Protein AF-A0A7C4A9A1-F1 (afdb_monomer_lite)

Sequence (222 aa):
MPSKWGPDDEKGSFNTITPSKIMSALKIPKTGKVYRLGRPYTNVMPKFGNRTYALHIPGLPVGGPLGDNQLVWNDEFIVGELGQVGTQFDGPGHVGMIAYDGKMRWYNGAELATSEHVYGFKKNGVEKLGPCITRGVLIDVAGLKGVDSLKMGEVITVADIEACIKKAGIAPIGAGDAVVFHTGWGKYWDDPKTYNAGCPGIGIEAARYLAAKNVSMLIADT

Radius of gyration: 20.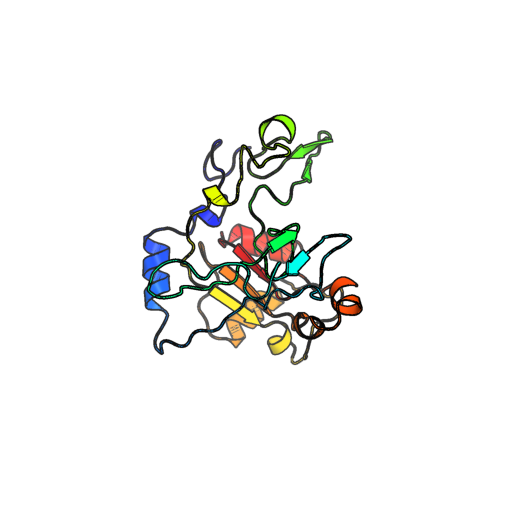66 Å; chains: 1; bounding box: 67×43×48 Å

Foldseek 3Di:
DFAPVDLQDLQALLVLQDPVQLVVLVVPDDPPDDDDPFDDDDQQWAAADPWGWDKDWPDVFPDWLDDPVTDTHIDIDIDTPQQGDGQHDAWQVRDWDLDPVRFTATHRRDGPVRFADPVGTPGRGPVSSDDDRHAEDEQELCVLVVHLADDFQAEDEPVSSVSSCVVVVHDDQARAYEYEYERNLLVCRSPNVSSNPGGYYYDPNRVVVNVVRSYSYYHYSD

pLDDT: mean 95.72, std 3.76, range [57.12, 98.75]

Secondary structure (DSSP, 8-state):
--BTTBTT--SGGGGG--HHHHHHHHTS-SS------PPPP-TTS--STT--EEEE-SSSSSEEEETTTTEEE---EEEE-GGGSSS----TTT--EE-TTS-EE-GGG-BHHHHEETTEESSS-GGGT------EEEEEHHHHHT-SSPPTTPEEPHHHHHHHHHHHTPPPP-TT-EEEEE-SGGGGTT-HHHHTT---EE-HHHHHHHHHTT-SEEEE--

Structure (mmCIF, N/CA/C/O backbone):
data_AF-A0A7C4A9A1-F1
#
_entry.id   AF-A0A7C4A9A1-F1
#
loop_
_atom_site.group_PDB
_atom_site.id
_atom_site.type_symbol
_atom_site.label_atom_id
_atom_site.label_alt_id
_atom_site.label_comp_id
_atom_site.label_asym_id
_atom_site.label_entity_id
_atom_site.label_seq_id
_atom_site.pdbx_PDB_ins_code
_atom_site.Cartn_x
_atom_site.Cartn_y
_atom_site.Cartn_z
_atom_site.occupancy
_atom_site.B_iso_or_equiv
_atom_site.auth_seq_id
_atom_site.auth_comp_id
_atom_site.auth_asym_id
_atom_site.auth_atom_id
_atom_site.pdbx_PDB_model_num
ATOM 1 N N . MET A 1 1 ? -18.875 11.932 -14.835 1.00 57.12 1 MET A N 1
ATOM 2 C CA . MET A 1 1 ? -18.612 13.217 -14.152 1.00 57.12 1 MET A CA 1
ATOM 3 C C . MET A 1 1 ? -17.169 13.199 -13.685 1.00 57.12 1 MET A C 1
ATOM 5 O O . MET A 1 1 ? -16.746 12.127 -13.257 1.00 57.12 1 MET A O 1
ATOM 9 N N . PRO A 1 2 ? -16.423 14.306 -13.820 1.00 77.50 2 PRO A N 1
ATOM 10 C CA . PRO A 1 2 ? -15.042 14.365 -13.355 1.00 77.50 2 PRO A CA 1
ATOM 11 C C . PRO A 1 2 ? -14.978 14.172 -11.838 1.00 77.50 2 PRO A C 1
ATOM 13 O O . PRO A 1 2 ? -15.963 14.397 -11.127 1.00 77.50 2 PRO A O 1
ATOM 16 N N . SER A 1 3 ? -13.820 13.743 -11.347 1.00 91.00 3 SER A N 1
ATOM 17 C CA . SER A 1 3 ? -13.562 13.646 -9.915 1.00 91.00 3 SER A CA 1
ATOM 18 C C . SER A 1 3 ? -13.756 15.008 -9.234 1.00 91.00 3 SER A C 1
ATOM 20 O O . SER A 1 3 ? -13.631 16.065 -9.857 1.00 91.00 3 SER A O 1
ATOM 22 N N . LYS A 1 4 ? -13.978 15.003 -7.916 1.00 93.12 4 LYS A N 1
ATOM 23 C CA . LYS A 1 4 ? -14.038 16.239 -7.115 1.00 93.12 4 LYS A CA 1
ATOM 24 C C . LYS A 1 4 ? -12.728 17.049 -7.115 1.00 93.12 4 LYS A C 1
ATOM 26 O O . LYS A 1 4 ? -12.718 18.170 -6.624 1.00 93.12 4 LYS A O 1
ATOM 31 N N . TRP A 1 5 ? -11.635 16.467 -7.611 1.00 95.25 5 TRP A N 1
ATOM 32 C CA . TRP A 1 5 ? -10.320 17.098 -7.724 1.00 95.25 5 TRP A CA 1
ATOM 33 C C . TRP A 1 5 ? -10.081 17.728 -9.099 1.00 95.25 5 TRP A C 1
ATOM 35 O O . TRP A 1 5 ? -9.047 18.349 -9.314 1.00 95.25 5 TRP A O 1
ATOM 45 N N . GLY A 1 6 ? -11.043 17.593 -10.014 1.00 96.44 6 GLY A N 1
ATOM 46 C CA . GLY A 1 6 ? -10.988 18.152 -11.357 1.00 96.44 6 GLY A CA 1
ATOM 47 C C . GLY A 1 6 ? -10.885 17.086 -12.455 1.00 96.44 6 GLY A C 1
ATOM 48 O O . GLY A 1 6 ? -10.642 15.906 -12.178 1.00 96.44 6 GLY A O 1
ATOM 49 N N . PRO A 1 7 ? -11.100 17.494 -13.718 1.00 94.81 7 PRO A N 1
ATOM 50 C CA . PRO A 1 7 ? -11.106 16.596 -14.876 1.00 94.81 7 PRO A CA 1
ATOM 51 C C . PRO A 1 7 ? -9.724 16.037 -15.239 1.00 94.81 7 PRO A C 1
ATOM 53 O O . PRO A 1 7 ? -9.654 14.964 -15.828 1.00 94.81 7 PRO A O 1
ATOM 56 N N . ASP A 1 8 ? -8.648 16.718 -14.845 1.00 94.25 8 ASP A N 1
ATOM 57 C CA . ASP A 1 8 ? -7.267 16.313 -15.141 1.00 94.25 8 ASP A CA 1
ATOM 58 C C . ASP A 1 8 ? -6.557 15.674 -13.941 1.00 94.25 8 ASP A C 1
ATOM 60 O O . ASP A 1 8 ? -5.365 15.390 -14.000 1.00 94.25 8 ASP A O 1
ATOM 64 N N . ASP A 1 9 ? -7.269 15.453 -12.832 1.00 96.69 9 ASP A N 1
ATOM 65 C CA . ASP A 1 9 ? -6.679 14.802 -11.668 1.00 96.69 9 ASP A CA 1
ATOM 66 C C . ASP A 1 9 ? -6.346 13.331 -11.949 1.00 96.69 9 ASP A C 1
ATOM 68 O O . ASP A 1 9 ? -7.163 12.584 -12.491 1.00 96.69 9 ASP A O 1
ATOM 72 N N . GLU A 1 10 ? -5.169 12.920 -11.483 1.00 95.62 10 GLU A N 1
ATOM 73 C CA . GLU A 1 10 ? -4.633 11.560 -11.596 1.00 95.62 10 GLU A CA 1
ATOM 74 C C . GLU A 1 10 ? -4.331 10.936 -10.221 1.00 95.62 10 GLU A C 1
ATOM 76 O O . GLU A 1 10 ? -3.855 9.804 -10.147 1.00 95.62 10 GLU A O 1
ATOM 81 N N . LYS A 1 11 ? -4.566 11.666 -9.117 1.00 95.56 11 LYS A N 1
ATOM 82 C CA . LYS A 1 11 ? -4.170 11.234 -7.764 1.00 95.56 11 LYS A CA 1
ATOM 83 C C . LYS A 1 11 ? -5.323 10.723 -6.912 1.00 95.56 11 LYS A C 1
ATOM 85 O O . LYS A 1 11 ? -5.105 9.979 -5.953 1.00 95.56 11 LYS A O 1
ATOM 90 N N . GLY A 1 12 ? -6.552 11.134 -7.207 1.00 95.12 12 GLY A N 1
ATOM 91 C CA . GLY A 1 12 ? -7.715 10.719 -6.436 1.00 95.12 12 GLY A CA 1
ATOM 92 C C . GLY A 1 12 ? -7.622 11.131 -4.981 1.00 95.12 12 GLY A C 1
ATOM 93 O O . GLY A 1 12 ? -7.215 12.242 -4.639 1.00 95.12 12 GLY A O 1
ATOM 94 N N . SER A 1 13 ? -8.036 10.234 -4.091 1.00 95.62 13 SER A N 1
ATOM 95 C CA . SER A 1 13 ? -8.037 10.504 -2.653 1.00 95.62 13 SER A CA 1
ATOM 96 C C . SER A 1 13 ? -6.655 10.827 -2.087 1.00 95.62 13 SER A C 1
ATOM 98 O O . SER A 1 13 ? -6.581 11.436 -1.023 1.00 95.62 13 SER A O 1
ATOM 100 N N . PHE A 1 14 ? -5.565 10.524 -2.794 1.00 96.44 14 PHE A N 1
ATOM 101 C CA . PHE A 1 14 ? -4.216 10.897 -2.372 1.00 96.44 14 PHE A CA 1
ATOM 102 C C . PHE A 1 14 ? -4.022 12.423 -2.264 1.00 96.44 14 PHE A C 1
ATOM 104 O O . PHE A 1 14 ? -3.240 12.883 -1.436 1.00 96.44 14 PHE A O 1
ATOM 111 N N . ASN A 1 15 ? -4.823 13.225 -2.983 1.00 96.81 15 ASN A N 1
ATOM 112 C CA . ASN A 1 15 ? -4.864 14.692 -2.846 1.00 96.81 15 ASN A CA 1
ATOM 113 C C . ASN A 1 15 ? -5.237 15.181 -1.434 1.00 96.81 15 ASN A C 1
ATOM 115 O O . ASN A 1 15 ? -5.015 16.341 -1.091 1.00 96.81 15 ASN A O 1
ATOM 119 N N . THR A 1 16 ? -5.801 14.315 -0.589 1.00 97.12 16 THR A N 1
ATOM 120 C CA . THR A 1 16 ? -6.101 14.646 0.814 1.00 97.12 16 THR A CA 1
ATOM 121 C C . THR A 1 16 ? -4.862 14.685 1.714 1.00 97.12 16 THR A C 1
ATOM 123 O O . THR A 1 16 ? -4.936 15.191 2.838 1.00 97.12 16 THR A O 1
ATOM 126 N N . ILE A 1 17 ? -3.712 14.199 1.235 1.00 97.31 17 ILE A N 1
ATOM 127 C CA . ILE A 1 17 ? -2.421 14.287 1.924 1.00 97.31 17 ILE A CA 1
ATOM 128 C C . ILE A 1 17 ? -1.805 15.661 1.627 1.00 97.31 17 ILE A C 1
ATOM 130 O O . ILE A 1 17 ? -0.928 15.828 0.786 1.00 97.31 17 ILE A O 1
ATOM 134 N N . THR A 1 18 ? -2.313 16.682 2.313 1.00 96.88 18 THR A N 1
ATOM 135 C CA . THR A 1 18 ? -1.835 18.065 2.184 1.00 96.88 18 THR A CA 1
ATOM 136 C C . THR A 1 18 ? -0.596 18.323 3.054 1.00 96.88 18 THR A C 1
ATOM 138 O O . THR A 1 18 ? -0.351 17.580 4.010 1.00 96.88 18 THR A O 1
ATOM 141 N N . PRO A 1 19 ? 0.147 19.428 2.841 1.00 97.25 19 PRO A N 1
ATOM 142 C CA . PRO A 1 19 ? 1.223 19.832 3.752 1.00 97.25 19 PRO A CA 1
ATOM 143 C C . PRO A 1 19 ? 0.768 19.938 5.216 1.00 97.25 19 PRO A C 1
ATOM 145 O O . PRO A 1 19 ? 1.460 19.486 6.125 1.00 97.25 19 PRO A O 1
ATOM 148 N N . SER A 1 20 ? -0.442 20.450 5.462 1.00 97.56 20 SER A N 1
ATOM 149 C CA . SER A 1 20 ? -1.018 20.511 6.813 1.00 97.56 20 SER A CA 1
ATOM 150 C C . SER A 1 20 ? -1.284 19.118 7.401 1.00 97.56 20 SER A C 1
ATOM 152 O O . SER A 1 20 ? -1.037 18.885 8.591 1.00 97.56 20 SER A O 1
ATOM 154 N N . LYS A 1 21 ? -1.724 18.161 6.568 1.00 97.88 21 LYS A N 1
ATOM 155 C CA . LYS A 1 21 ? -1.917 16.766 6.979 1.00 97.88 21 LYS A CA 1
ATOM 156 C C . LYS A 1 21 ? -0.593 16.106 7.357 1.00 97.88 21 LYS A C 1
ATOM 158 O O . LYS A 1 21 ? -0.527 15.482 8.416 1.00 97.88 21 LYS A O 1
ATOM 163 N N . ILE A 1 22 ? 0.450 16.305 6.550 1.00 98.12 22 ILE A N 1
ATOM 164 C CA . ILE A 1 22 ? 1.813 15.822 6.823 1.00 98.12 22 ILE A CA 1
ATOM 165 C C . ILE A 1 22 ? 2.296 16.367 8.171 1.00 98.12 22 ILE A C 1
ATOM 167 O O . ILE A 1 22 ? 2.654 15.596 9.061 1.00 98.12 22 ILE A O 1
ATOM 171 N N . MET A 1 23 ? 2.217 17.686 8.376 1.00 98.25 23 MET A N 1
ATOM 172 C CA . MET A 1 23 ? 2.650 18.313 9.631 1.00 98.25 23 MET A CA 1
ATOM 173 C C . MET A 1 23 ? 1.843 17.839 10.842 1.00 98.25 23 MET A C 1
ATOM 175 O O . MET A 1 23 ? 2.383 17.730 11.942 1.00 98.25 23 MET A O 1
ATOM 179 N N . SER A 1 24 ? 0.557 17.541 10.663 1.00 97.56 24 SER A N 1
ATOM 180 C CA . SER A 1 24 ? -0.274 16.953 11.718 1.00 97.56 24 SER A CA 1
ATOM 181 C C . SER A 1 24 ? 0.149 15.519 12.044 1.00 97.56 24 SER A C 1
ATOM 183 O O . SER A 1 24 ? 0.233 15.162 13.218 1.00 97.56 24 SER A O 1
ATOM 185 N N . ALA A 1 25 ? 0.470 14.712 11.030 1.00 98.00 25 ALA A N 1
ATOM 186 C CA . ALA A 1 25 ? 0.934 13.339 11.210 1.00 98.00 25 ALA A CA 1
ATOM 187 C C . ALA A 1 25 ? 2.296 13.274 11.920 1.00 98.00 25 ALA A C 1
ATOM 189 O O . ALA A 1 25 ? 2.471 12.472 12.836 1.00 98.00 25 ALA A O 1
ATOM 190 N N . LEU A 1 26 ? 3.225 14.173 11.579 1.00 98.00 26 LEU A N 1
ATOM 191 C CA . LEU A 1 26 ? 4.555 14.252 12.197 1.00 98.00 26 LEU A CA 1
ATOM 192 C C . LEU A 1 26 ? 4.524 14.586 13.698 1.00 98.00 26 LEU A C 1
ATOM 194 O O . LEU A 1 26 ? 5.489 14.316 14.406 1.00 98.00 26 LEU A O 1
ATOM 198 N N . LYS A 1 27 ? 3.417 15.134 14.213 1.00 97.50 27 LYS A N 1
ATOM 199 C CA . LYS A 1 27 ? 3.239 15.418 15.648 1.00 97.50 27 LYS A CA 1
ATOM 200 C C . LYS A 1 27 ? 2.797 14.197 16.462 1.00 97.50 27 LYS A C 1
ATOM 202 O O . LYS A 1 27 ? 2.802 14.266 17.696 1.00 97.50 27 LYS A O 1
ATOM 207 N N . ILE A 1 28 ? 2.385 13.110 15.802 1.00 96.69 28 ILE A N 1
ATOM 208 C CA . ILE A 1 28 ? 1.859 11.903 16.454 1.00 96.69 28 ILE A CA 1
ATOM 209 C C . ILE A 1 28 ? 2.961 11.113 17.174 1.00 96.69 28 ILE A C 1
ATOM 211 O O . ILE A 1 28 ? 2.760 10.823 18.356 1.00 96.69 28 ILE A O 1
ATOM 215 N N . PRO A 1 29 ? 4.103 10.765 16.542 1.00 97.25 29 PRO A N 1
ATOM 216 C CA . PRO A 1 29 ? 5.129 9.951 17.188 1.00 97.25 29 PRO A CA 1
ATOM 217 C C . PRO A 1 29 ? 5.637 10.584 18.489 1.00 97.25 29 PRO A C 1
ATOM 219 O O . PRO A 1 29 ? 5.941 11.774 18.529 1.00 97.25 29 PRO A O 1
ATOM 222 N N . LYS A 1 30 ? 5.743 9.775 19.553 1.00 97.25 30 LYS A N 1
ATOM 223 C CA . LYS A 1 30 ? 6.267 10.195 20.872 1.00 97.25 30 LYS A CA 1
ATOM 224 C C . LYS A 1 30 ? 7.503 9.424 21.324 1.00 97.25 30 LYS A C 1
ATOM 226 O O . LYS A 1 30 ? 8.273 9.927 22.126 1.00 97.25 30 LYS A O 1
ATOM 231 N N . THR A 1 31 ? 7.673 8.199 20.833 1.00 97.44 31 THR A N 1
ATOM 232 C CA . THR A 1 31 ? 8.665 7.238 21.346 1.00 97.44 31 THR A CA 1
ATOM 233 C C . THR A 1 31 ? 9.700 6.816 20.308 1.00 97.44 31 THR A C 1
ATOM 235 O O . THR A 1 31 ? 10.598 6.052 20.636 1.00 97.44 31 THR A O 1
ATOM 238 N N . GLY A 1 32 ? 9.557 7.249 19.051 1.00 96.12 32 GLY A N 1
ATOM 239 C CA . GLY A 1 32 ? 10.446 6.838 17.958 1.00 96.12 32 GLY A CA 1
ATOM 240 C C . GLY A 1 32 ? 10.337 5.360 17.560 1.00 96.12 32 GLY A C 1
ATOM 241 O O . GLY A 1 32 ? 11.178 4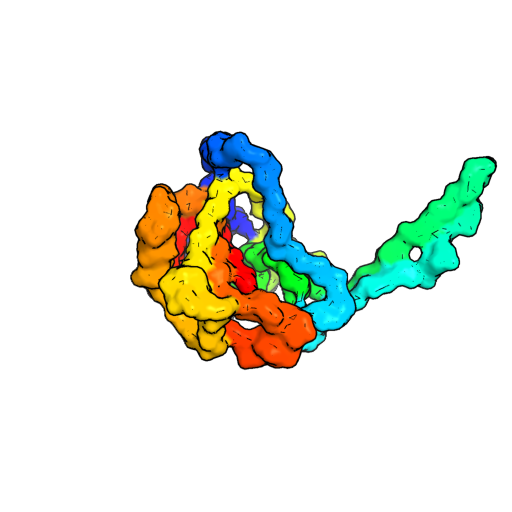.880 16.810 1.00 96.12 32 GLY A O 1
ATOM 242 N N . LYS A 1 33 ? 9.322 4.622 18.039 1.00 97.88 33 LYS A N 1
ATOM 243 C CA . LYS A 1 33 ? 9.098 3.228 17.629 1.00 97.88 33 LYS A CA 1
ATOM 244 C C . LYS A 1 33 ? 8.716 3.156 16.152 1.00 97.88 33 LYS A C 1
ATOM 246 O O . LYS A 1 33 ? 7.812 3.864 15.709 1.00 97.88 33 LYS A O 1
ATOM 251 N N . VAL A 1 34 ? 9.369 2.253 15.426 1.00 97.50 34 VAL A N 1
ATOM 252 C CA . VAL A 1 34 ? 9.134 2.003 14.002 1.00 97.50 34 VAL A CA 1
ATOM 253 C C . VAL A 1 34 ? 8.751 0.543 13.811 1.00 97.50 34 VAL A C 1
ATOM 255 O O . VAL A 1 34 ? 9.394 -0.352 14.356 1.00 97.50 34 VAL A O 1
ATOM 258 N N . TYR A 1 35 ? 7.710 0.315 13.014 1.00 96.56 35 TYR A N 1
ATOM 259 C CA . TYR A 1 35 ? 7.240 -1.012 12.641 1.00 96.56 35 TYR A CA 1
ATOM 260 C C . TYR A 1 35 ? 7.279 -1.138 11.124 1.00 96.56 35 TYR A C 1
ATOM 262 O O . TYR A 1 35 ? 6.720 -0.312 10.403 1.00 96.56 35 TYR A O 1
ATOM 270 N N . ARG A 1 36 ? 7.946 -2.181 10.636 1.00 95.94 36 ARG A N 1
ATOM 271 C CA . ARG A 1 36 ? 7.933 -2.541 9.221 1.00 95.94 36 ARG A CA 1
ATOM 272 C C . ARG A 1 36 ? 6.633 -3.285 8.919 1.00 95.94 36 ARG A C 1
ATOM 274 O O . ARG A 1 36 ? 6.391 -4.331 9.508 1.00 95.94 36 ARG A O 1
ATOM 281 N N . LEU A 1 37 ? 5.842 -2.754 7.988 1.00 95.62 37 LEU A N 1
ATOM 282 C CA . LEU A 1 37 ? 4.623 -3.406 7.487 1.00 95.62 37 LEU A CA 1
ATOM 283 C C . LEU A 1 37 ? 4.868 -4.217 6.205 1.00 95.62 37 LEU A C 1
ATOM 285 O O . LEU A 1 37 ? 4.074 -5.084 5.863 1.00 95.62 37 LEU A O 1
ATOM 289 N N . GLY A 1 38 ? 5.976 -3.948 5.508 1.00 95.38 38 GLY A N 1
ATOM 290 C CA . GLY A 1 38 ? 6.389 -4.701 4.327 1.00 95.38 38 GLY A CA 1
ATOM 291 C C . GLY A 1 38 ? 6.980 -6.063 4.673 1.00 95.38 38 GLY A C 1
ATOM 292 O O . GLY A 1 38 ? 7.804 -6.181 5.585 1.00 95.38 38 GLY A O 1
ATOM 293 N N . ARG A 1 39 ? 6.598 -7.087 3.914 1.00 94.81 39 ARG A N 1
ATOM 294 C CA . ARG A 1 39 ? 7.197 -8.421 3.996 1.00 94.81 39 ARG A CA 1
ATOM 295 C C . ARG A 1 39 ? 8.429 -8.527 3.094 1.00 94.81 39 ARG A C 1
ATOM 297 O O . ARG A 1 39 ? 8.473 -7.862 2.059 1.00 94.81 39 ARG A O 1
ATOM 304 N N . PRO A 1 40 ? 9.434 -9.343 3.463 1.00 93.56 40 PRO A N 1
ATOM 305 C CA . PRO A 1 40 ? 10.540 -9.655 2.566 1.00 93.56 40 PRO A CA 1
ATOM 306 C C . PRO A 1 40 ? 10.017 -10.255 1.262 1.00 93.56 40 PRO A C 1
ATOM 308 O O . PRO A 1 40 ? 9.157 -11.137 1.285 1.00 93.56 40 PRO A O 1
ATOM 311 N N . TYR A 1 41 ? 10.551 -9.792 0.139 1.00 93.75 41 TYR A N 1
ATOM 312 C CA . TYR A 1 41 ? 10.258 -10.403 -1.146 1.00 93.75 41 TYR A CA 1
ATOM 313 C C . TYR A 1 41 ? 11.095 -11.672 -1.276 1.00 93.75 41 TYR A C 1
ATOM 315 O O . TYR A 1 41 ? 12.305 -11.660 -1.048 1.00 93.75 41 TYR A O 1
ATOM 323 N N . THR A 1 42 ? 10.442 -12.780 -1.614 1.00 94.00 42 THR A N 1
ATOM 324 C CA . THR A 1 42 ? 11.098 -14.073 -1.816 1.00 94.00 42 THR A CA 1
ATOM 325 C C . THR A 1 42 ? 10.538 -14.725 -3.072 1.00 94.00 42 THR A C 1
ATOM 327 O O . THR A 1 42 ? 9.391 -14.492 -3.451 1.00 94.00 42 THR A O 1
ATOM 330 N N . ASN A 1 43 ? 11.318 -15.597 -3.711 1.00 94.75 43 ASN A N 1
ATOM 331 C CA . ASN A 1 43 ? 10.859 -16.331 -4.898 1.00 94.75 43 ASN A CA 1
ATOM 332 C C . ASN A 1 43 ? 9.613 -17.198 -4.600 1.00 94.75 43 ASN A C 1
ATOM 334 O O . ASN A 1 43 ? 8.785 -17.448 -5.479 1.00 94.75 43 ASN A O 1
ATOM 338 N N . VAL A 1 44 ? 9.434 -17.598 -3.336 1.00 93.75 44 VAL A N 1
ATOM 339 C CA . VAL A 1 44 ? 8.357 -18.485 -2.870 1.00 93.75 44 VAL A CA 1
ATOM 340 C C . VAL A 1 44 ? 7.186 -17.759 -2.203 1.00 93.75 44 VAL A C 1
ATOM 342 O O . VAL A 1 44 ? 6.234 -18.421 -1.803 1.00 93.75 44 VAL A O 1
ATOM 345 N N . MET A 1 45 ? 7.212 -16.425 -2.102 1.00 95.62 45 MET A N 1
ATOM 346 C CA . MET A 1 45 ? 6.116 -15.671 -1.482 1.00 95.62 45 MET A CA 1
ATOM 347 C C . MET A 1 45 ? 4.782 -15.878 -2.225 1.00 95.62 45 MET A C 1
ATOM 349 O O . MET A 1 45 ? 4.799 -16.193 -3.429 1.00 95.62 45 MET A O 1
ATOM 353 N N . PRO A 1 46 ? 3.633 -15.661 -1.558 1.00 95.75 46 PRO A N 1
ATOM 354 C CA . PRO A 1 46 ? 2.332 -15.693 -2.207 1.00 95.75 46 PRO A CA 1
ATOM 355 C C . PRO A 1 46 ? 2.263 -14.711 -3.376 1.00 95.75 46 PRO A C 1
ATOM 357 O O . PRO A 1 46 ? 2.742 -13.578 -3.308 1.00 95.75 46 PRO A O 1
ATOM 360 N N . LYS A 1 47 ? 1.682 -15.184 -4.476 1.00 94.75 47 LYS A N 1
ATOM 361 C CA . LYS A 1 47 ? 1.462 -14.430 -5.712 1.00 94.75 47 LYS A CA 1
ATOM 362 C C . LYS A 1 47 ? 0.060 -14.744 -6.209 1.00 94.75 47 LYS A C 1
ATOM 364 O O . LYS A 1 47 ? -0.317 -15.913 -6.253 1.00 94.75 47 LYS A O 1
ATOM 369 N N . PHE A 1 48 ? -0.705 -13.718 -6.562 1.00 92.62 48 PHE A N 1
ATOM 370 C CA . PHE A 1 48 ? -2.055 -13.906 -7.082 1.00 92.62 48 PHE A CA 1
ATOM 371 C C . PHE A 1 48 ? -2.012 -14.389 -8.536 1.00 92.62 48 PHE A C 1
ATOM 373 O O . PHE A 1 48 ? -1.332 -13.794 -9.377 1.00 92.62 48 PHE A O 1
ATOM 380 N N . GLY A 1 49 ? -2.765 -15.446 -8.841 1.00 92.12 49 GLY A N 1
ATOM 381 C CA . GLY A 1 49 ? -2.794 -16.045 -10.174 1.00 92.12 49 GLY A CA 1
ATOM 382 C C . GLY A 1 49 ? -1.415 -16.534 -10.627 1.00 92.12 49 GLY A C 1
ATOM 383 O O . GLY A 1 49 ? -0.667 -17.121 -9.851 1.00 92.12 49 GLY A O 1
ATOM 384 N N . ASN A 1 50 ? -1.077 -16.268 -11.889 1.00 93.19 50 ASN A N 1
ATOM 385 C CA . ASN A 1 50 ? 0.164 -16.731 -12.522 1.00 93.19 50 ASN A CA 1
ATOM 386 C C . ASN A 1 50 ? 1.288 -15.677 -12.511 1.00 93.19 50 ASN A C 1
ATOM 388 O O . ASN A 1 50 ? 2.167 -15.718 -13.369 1.00 93.19 50 ASN A O 1
ATOM 392 N N . ARG A 1 51 ? 1.249 -14.707 -11.587 1.00 95.81 51 ARG A N 1
ATOM 393 C CA . ARG A 1 51 ? 2.298 -13.679 -11.474 1.00 95.81 51 ARG A CA 1
ATOM 394 C C . ARG A 1 51 ? 3.658 -14.305 -11.161 1.00 95.81 51 ARG A C 1
ATOM 396 O O . ARG A 1 51 ? 3.759 -15.312 -10.454 1.00 95.81 51 ARG A O 1
ATOM 403 N N . THR A 1 52 ? 4.704 -13.655 -11.644 1.00 95.69 52 THR A N 1
ATOM 404 C CA . THR A 1 52 ? 6.104 -14.031 -11.500 1.00 95.69 52 THR A CA 1
ATOM 405 C C . THR A 1 52 ? 6.830 -13.082 -10.552 1.00 95.69 52 THR A C 1
ATOM 407 O O . THR A 1 52 ? 6.666 -11.867 -10.577 1.00 95.69 52 THR A O 1
ATOM 410 N N . TYR A 1 53 ? 7.696 -13.652 -9.722 1.00 96.88 53 TYR A N 1
ATOM 411 C CA . TYR A 1 53 ? 8.771 -12.917 -9.073 1.00 96.88 53 TYR A CA 1
ATOM 412 C C . TYR A 1 53 ? 9.980 -13.835 -8.990 1.00 96.88 53 TYR A C 1
ATOM 414 O O . TYR A 1 53 ? 9.901 -14.907 -8.384 1.00 96.88 53 TYR A O 1
ATOM 422 N N . ALA A 1 54 ? 11.075 -13.420 -9.611 1.00 96.00 54 ALA A N 1
ATOM 423 C CA . ALA A 1 54 ? 12.355 -14.088 -9.508 1.00 96.00 54 ALA A CA 1
ATOM 424 C C . ALA A 1 54 ? 13.441 -13.047 -9.244 1.00 96.00 54 ALA A C 1
ATOM 426 O O . ALA A 1 54 ? 13.662 -12.152 -10.057 1.00 96.00 54 ALA A O 1
ATOM 427 N N . LEU A 1 55 ? 14.115 -13.202 -8.109 1.00 95.62 55 LEU A N 1
ATOM 428 C CA . LEU A 1 55 ? 15.325 -12.488 -7.736 1.00 95.62 55 LEU A CA 1
ATOM 429 C C . LEU A 1 55 ? 16.466 -13.497 -7.617 1.00 95.62 55 LEU A C 1
ATOM 431 O O . LEU A 1 55 ? 16.326 -14.526 -6.945 1.00 95.62 55 LEU A O 1
ATOM 435 N N . HIS A 1 56 ? 17.592 -13.198 -8.257 1.00 94.81 56 HIS A N 1
ATOM 436 C CA . HIS A 1 56 ? 18.838 -13.942 -8.094 1.00 94.81 56 HIS A CA 1
ATOM 437 C C . HIS A 1 56 ? 20.049 -13.023 -8.262 1.00 94.81 56 HIS A C 1
ATOM 439 O O . HIS A 1 56 ? 19.957 -11.981 -8.901 1.00 94.81 56 HIS A O 1
ATOM 445 N N . ILE A 1 57 ? 21.190 -13.427 -7.707 1.00 96.06 57 ILE A N 1
ATOM 446 C CA . ILE A 1 57 ? 22.482 -12.810 -8.014 1.00 96.06 57 ILE A CA 1
ATOM 447 C C . ILE A 1 57 ? 23.062 -13.574 -9.216 1.00 96.06 57 ILE A C 1
ATOM 449 O O . ILE A 1 57 ? 23.185 -14.798 -9.129 1.00 96.06 57 ILE A O 1
ATOM 453 N N . PRO A 1 58 ? 23.392 -12.917 -10.341 1.00 94.69 58 PRO A N 1
ATOM 454 C CA . PRO A 1 58 ? 23.828 -13.602 -11.556 1.00 94.69 58 PRO A CA 1
ATOM 455 C C . PRO A 1 58 ? 25.260 -14.168 -11.472 1.00 94.69 58 PRO A C 1
ATOM 457 O O . PRO A 1 58 ? 25.636 -14.977 -12.315 1.00 94.69 58 PRO A O 1
ATOM 460 N N . GLY A 1 59 ? 26.054 -13.789 -10.463 1.00 93.94 59 GLY A N 1
ATOM 461 C CA . GLY A 1 59 ? 27.416 -14.283 -10.220 1.00 93.94 59 GLY A CA 1
ATOM 462 C C . GLY A 1 59 ? 27.890 -13.984 -8.794 1.00 93.94 59 GLY A C 1
ATOM 463 O O . GLY A 1 59 ? 27.339 -13.112 -8.137 1.00 93.94 59 GLY A O 1
ATOM 464 N N . LEU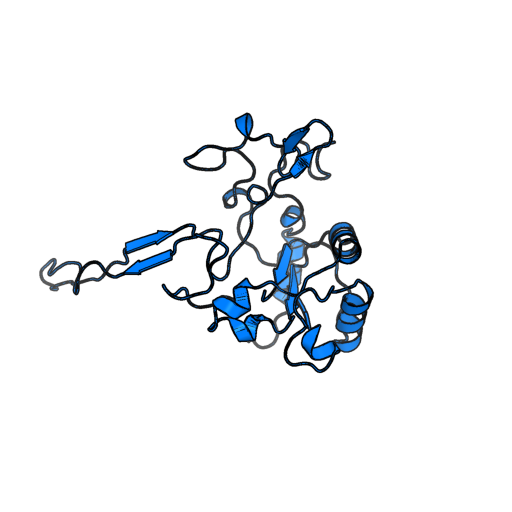 A 1 60 ? 28.888 -14.709 -8.283 1.00 92.50 60 LEU A N 1
ATOM 465 C CA . LEU A 1 60 ? 29.421 -14.507 -6.926 1.00 92.50 60 LEU A CA 1
ATOM 466 C C . LEU A 1 60 ? 30.968 -14.506 -6.941 1.00 92.50 60 LEU A C 1
ATOM 468 O O . LEU A 1 60 ? 31.559 -15.586 -6.861 1.00 92.50 60 LEU A O 1
ATOM 472 N N . PRO A 1 61 ? 31.635 -13.332 -7.030 1.00 94.19 61 PRO A N 1
ATOM 473 C CA . PRO A 1 61 ? 31.053 -11.996 -7.194 1.00 94.19 61 PRO A CA 1
ATOM 474 C C . PRO A 1 61 ? 30.451 -11.796 -8.592 1.00 94.19 61 PRO A C 1
ATOM 476 O O . PRO A 1 61 ? 30.772 -12.534 -9.524 1.00 94.19 61 PRO A O 1
ATOM 479 N N . VAL A 1 62 ? 29.600 -10.784 -8.756 1.00 96.25 62 VAL A N 1
ATOM 480 C CA . VAL A 1 62 ? 29.129 -10.389 -10.096 1.00 96.25 62 VAL A CA 1
ATOM 481 C C . VAL A 1 62 ? 30.255 -9.732 -10.887 1.00 96.25 62 VAL A C 1
ATOM 483 O O . VAL A 1 62 ? 30.378 -9.960 -12.089 1.00 96.25 62 VAL A O 1
ATOM 486 N N . GLY A 1 63 ? 31.100 -8.945 -10.218 1.00 96.25 63 GLY A N 1
ATOM 487 C CA . GLY A 1 63 ? 32.177 -8.224 -10.883 1.00 96.25 63 GLY A CA 1
ATOM 488 C C . GLY A 1 63 ? 33.389 -7.932 -10.007 1.00 96.25 63 GLY A C 1
ATOM 489 O O . GLY A 1 63 ? 33.392 -8.134 -8.790 1.00 96.25 63 GLY A O 1
ATOM 490 N N . GLY A 1 64 ? 34.422 -7.431 -10.681 1.00 95.31 64 GLY A N 1
ATOM 491 C CA . GLY A 1 64 ? 35.728 -7.109 -10.118 1.00 95.31 64 GLY A CA 1
ATOM 492 C C . GLY A 1 64 ? 36.784 -8.208 -10.335 1.00 95.31 64 GLY A C 1
ATOM 493 O O . GLY A 1 64 ? 36.498 -9.231 -10.959 1.00 95.31 64 GLY A O 1
ATOM 494 N N . PRO A 1 65 ? 38.013 -7.998 -9.829 1.00 96.00 65 PRO A N 1
ATOM 495 C CA . PRO A 1 65 ? 38.458 -6.784 -9.140 1.00 96.00 65 PRO A CA 1
ATOM 496 C C . PRO A 1 65 ? 38.571 -5.571 -10.083 1.00 96.00 65 PRO A C 1
ATOM 498 O O . PRO A 1 65 ? 38.935 -5.715 -11.250 1.00 96.00 65 PRO A O 1
ATOM 501 N N . LEU A 1 66 ? 38.276 -4.371 -9.572 1.00 97.19 66 LEU A N 1
ATOM 502 C CA . LEU A 1 66 ? 38.456 -3.091 -10.269 1.00 97.19 66 LEU A CA 1
ATOM 503 C C . LEU A 1 66 ? 39.382 -2.165 -9.468 1.00 97.19 66 LEU A C 1
ATOM 505 O O . LEU A 1 66 ? 39.140 -1.919 -8.288 1.00 97.19 66 LEU A O 1
ATOM 509 N N . GLY A 1 67 ? 40.402 -1.618 -10.138 1.00 97.25 67 GLY A N 1
ATOM 510 C CA . GLY A 1 67 ? 41.350 -0.656 -9.567 1.00 97.25 67 GLY A CA 1
ATOM 511 C C . GLY A 1 67 ? 42.356 -1.250 -8.572 1.00 97.25 67 GLY A C 1
ATOM 512 O O . GLY A 1 67 ? 42.297 -2.425 -8.206 1.00 97.25 67 GLY A O 1
ATOM 513 N N . ASP A 1 68 ? 43.285 -0.411 -8.106 1.00 97.06 68 ASP A N 1
ATOM 514 C CA . ASP A 1 68 ? 44.342 -0.805 -7.158 1.00 97.06 68 ASP A CA 1
ATOM 515 C C . ASP A 1 68 ? 43.783 -1.239 -5.795 1.00 97.06 68 ASP A C 1
ATOM 517 O O . ASP A 1 68 ? 44.398 -2.033 -5.087 1.00 97.06 68 ASP A O 1
ATOM 521 N N . ASN A 1 69 ? 42.582 -0.771 -5.441 1.00 96.81 69 ASN A N 1
ATOM 522 C CA . ASN A 1 69 ? 41.869 -1.172 -4.230 1.00 96.81 69 ASN A CA 1
ATOM 523 C C . ASN A 1 69 ? 41.133 -2.518 -4.358 1.00 96.81 69 ASN A C 1
ATOM 525 O O . ASN A 1 69 ? 40.487 -2.927 -3.395 1.00 96.81 69 ASN A O 1
ATOM 529 N N . GLN A 1 70 ? 41.215 -3.191 -5.513 1.00 97.12 70 GLN A N 1
ATOM 530 C CA . GLN A 1 70 ? 40.641 -4.521 -5.745 1.00 97.12 70 GLN A CA 1
ATOM 531 C C . GLN A 1 70 ? 39.130 -4.590 -5.446 1.00 97.12 70 GLN A C 1
ATOM 533 O O . GLN A 1 70 ? 38.649 -5.545 -4.835 1.00 97.12 70 GLN A O 1
ATOM 538 N N . LEU A 1 71 ? 38.368 -3.569 -5.856 1.00 97.62 71 LEU A N 1
ATOM 539 C CA . LEU A 1 71 ? 36.927 -3.505 -5.604 1.00 97.62 71 LEU A CA 1
ATOM 540 C C . LEU A 1 71 ? 36.199 -4.677 -6.282 1.00 97.62 71 LEU A C 1
ATOM 542 O O . LEU A 1 71 ? 36.340 -4.875 -7.486 1.00 97.62 71 LEU A O 1
ATOM 546 N N . VAL A 1 72 ? 35.380 -5.400 -5.519 1.00 97.56 72 VAL A N 1
ATOM 547 C CA . VAL A 1 72 ? 34.469 -6.455 -5.993 1.00 97.56 72 VAL A CA 1
ATOM 548 C C . VAL A 1 72 ? 33.045 -6.143 -5.541 1.00 97.56 72 VAL A C 1
ATOM 550 O O . VAL A 1 72 ? 32.854 -5.479 -4.519 1.00 97.56 72 VAL A O 1
ATOM 553 N N . TRP A 1 73 ? 32.042 -6.597 -6.290 1.00 97.19 73 TRP A N 1
ATOM 554 C CA . TRP A 1 73 ? 30.635 -6.298 -6.000 1.00 97.19 73 TRP A CA 1
ATOM 555 C C . TRP A 1 73 ? 29.691 -7.422 -6.439 1.00 97.19 73 TRP A C 1
ATOM 557 O O . TRP A 1 73 ? 30.067 -8.333 -7.180 1.00 97.19 73 TRP A O 1
ATOM 567 N N . ASN A 1 74 ? 28.454 -7.344 -5.950 1.00 97.12 74 ASN A N 1
ATOM 568 C CA . ASN A 1 74 ? 27.334 -8.185 -6.353 1.00 97.12 74 ASN A CA 1
ATOM 569 C C . ASN A 1 74 ? 26.183 -7.284 -6.799 1.00 97.12 74 ASN A C 1
ATOM 571 O O . ASN A 1 74 ? 25.985 -6.230 -6.203 1.00 97.12 74 ASN A O 1
ATOM 575 N N . ASP A 1 75 ? 25.429 -7.752 -7.787 1.00 95.62 75 ASP A N 1
ATOM 576 C CA . ASP A 1 75 ? 24.223 -7.113 -8.306 1.00 95.62 75 ASP A CA 1
ATOM 577 C C . ASP A 1 75 ? 23.057 -8.103 -8.238 1.00 95.62 75 ASP A C 1
ATOM 579 O O . ASP A 1 75 ? 23.240 -9.312 -8.391 1.00 95.62 75 ASP A O 1
ATOM 583 N N . GLU A 1 76 ? 21.841 -7.612 -8.061 1.00 95.00 76 GLU A N 1
ATOM 584 C CA . GLU A 1 76 ? 20.622 -8.401 -8.178 1.00 95.00 76 GLU A CA 1
ATOM 585 C C . GLU A 1 76 ? 20.067 -8.340 -9.608 1.00 95.00 76 GLU A C 1
ATOM 587 O O . GLU A 1 76 ? 19.947 -7.274 -10.212 1.00 95.00 76 GLU A O 1
ATOM 592 N N . PHE A 1 77 ? 19.628 -9.483 -10.131 1.00 95.69 77 PHE A N 1
ATOM 593 C CA . PHE A 1 77 ? 18.732 -9.552 -11.279 1.00 95.69 77 PHE A CA 1
ATOM 594 C C . PHE A 1 77 ? 17.313 -9.842 -10.794 1.00 95.69 77 PHE A C 1
ATOM 596 O O . PHE A 1 77 ? 17.088 -10.800 -10.048 1.00 95.69 77 PHE A O 1
ATOM 603 N N . ILE A 1 78 ? 16.348 -9.035 -11.244 1.00 96.81 78 ILE A N 1
ATOM 604 C CA . ILE A 1 78 ? 14.939 -9.162 -10.865 1.00 96.81 78 ILE A CA 1
ATOM 605 C C . ILE A 1 78 ? 14.054 -9.184 -12.111 1.00 96.81 78 ILE A C 1
ATOM 607 O O . ILE A 1 78 ? 14.160 -8.318 -12.978 1.00 96.81 78 ILE A O 1
ATOM 611 N N . VAL A 1 79 ? 13.121 -10.135 -12.152 1.00 96.25 79 VAL A N 1
ATOM 612 C CA . VAL A 1 79 ? 11.989 -10.151 -13.087 1.00 96.25 79 VAL A CA 1
ATOM 613 C C . VAL A 1 79 ? 10.690 -10.409 -12.324 1.00 96.25 79 VAL A C 1
ATOM 615 O O . VAL A 1 79 ? 10.631 -11.285 -11.460 1.00 96.25 79 VAL A O 1
ATOM 618 N N . GLY A 1 80 ? 9.640 -9.649 -12.633 1.00 95.44 80 GLY A N 1
ATOM 619 C CA . GLY A 1 80 ? 8.312 -9.868 -12.065 1.00 95.44 80 GLY A CA 1
ATOM 620 C C . GLY A 1 80 ? 7.363 -8.684 -12.210 1.00 95.44 80 GLY A C 1
ATOM 621 O O . GLY A 1 80 ? 7.781 -7.572 -12.540 1.00 95.44 80 GLY A O 1
ATOM 622 N N . GLU A 1 81 ? 6.083 -8.908 -11.920 1.00 95.38 81 GLU A N 1
ATOM 623 C CA . GLU A 1 81 ? 5.056 -7.863 -11.851 1.00 95.38 81 GLU A CA 1
ATOM 624 C C . GLU A 1 81 ? 5.177 -7.094 -10.524 1.00 95.38 81 GLU A C 1
ATOM 626 O O . GLU A 1 81 ? 4.344 -7.221 -9.629 1.00 95.38 81 GLU A O 1
ATOM 631 N N . LEU A 1 82 ? 6.251 -6.308 -10.377 1.00 91.50 82 LEU A N 1
ATOM 632 C CA . LEU A 1 82 ? 6.673 -5.684 -9.110 1.00 91.50 82 LEU A CA 1
ATOM 633 C C . LEU A 1 82 ? 5.604 -4.830 -8.420 1.00 91.50 82 LEU A C 1
ATOM 635 O O . LEU A 1 82 ? 5.616 -4.708 -7.201 1.00 91.50 82 LEU A O 1
ATOM 639 N N . GLY A 1 83 ? 4.678 -4.242 -9.177 1.00 91.81 83 GLY A N 1
ATOM 640 C CA . GLY A 1 83 ? 3.585 -3.471 -8.590 1.00 91.81 83 GLY A CA 1
ATOM 641 C C . GLY A 1 83 ? 2.490 -4.332 -7.952 1.00 91.81 83 GLY A C 1
ATOM 642 O O . GLY A 1 83 ? 1.582 -3.774 -7.349 1.00 91.81 83 GLY A O 1
ATOM 643 N N . GLN A 1 84 ? 2.522 -5.657 -8.133 1.00 95.06 84 GLN A N 1
ATOM 644 C CA . GLN A 1 84 ? 1.430 -6.566 -7.778 1.00 95.06 84 GLN A CA 1
ATOM 645 C C . GLN A 1 84 ? 1.890 -7.903 -7.164 1.00 95.06 84 GLN A C 1
ATOM 647 O O . GLN A 1 84 ? 1.163 -8.905 -7.207 1.00 95.06 84 GLN A O 1
ATOM 652 N N . VAL A 1 85 ? 3.106 -7.945 -6.627 1.00 95.38 85 VAL A N 1
ATOM 653 C CA . VAL A 1 85 ? 3.645 -9.090 -5.884 1.00 95.38 85 VAL A CA 1
ATOM 654 C C . VAL A 1 85 ? 4.177 -8.613 -4.538 1.00 95.38 85 VAL A C 1
ATOM 656 O O . VAL A 1 85 ? 4.586 -7.464 -4.410 1.00 95.38 85 VAL A O 1
ATOM 659 N N . GLY A 1 86 ? 4.202 -9.485 -3.529 1.00 95.06 86 GLY A N 1
ATOM 660 C CA . GLY A 1 86 ? 4.692 -9.102 -2.205 1.00 95.06 86 GLY A CA 1
ATOM 661 C C . GLY A 1 86 ? 3.758 -8.123 -1.480 1.00 95.06 86 GLY A C 1
ATOM 662 O O . GLY A 1 86 ? 2.568 -8.030 -1.768 1.00 95.06 86 GLY A O 1
ATOM 663 N N . THR A 1 87 ? 4.301 -7.364 -0.524 1.00 96.06 87 THR A N 1
ATOM 664 C CA . THR A 1 87 ? 3.604 -6.163 -0.039 1.00 96.06 87 THR A CA 1
ATOM 665 C C . THR A 1 87 ? 3.645 -5.104 -1.135 1.00 96.06 87 THR A C 1
ATOM 667 O O . THR A 1 87 ? 4.734 -4.707 -1.553 1.00 96.06 87 THR A O 1
ATOM 670 N N . GLN A 1 88 ? 2.475 -4.648 -1.573 1.00 95.31 88 GLN A N 1
ATOM 671 C CA . GLN A 1 88 ? 2.309 -3.865 -2.797 1.00 95.31 88 GLN A CA 1
ATOM 672 C C . GLN A 1 88 ? 1.514 -2.571 -2.573 1.00 95.31 88 GLN A C 1
ATOM 674 O O . GLN A 1 88 ? 0.931 -2.351 -1.508 1.00 95.31 88 GLN A O 1
ATOM 679 N N . PHE A 1 89 ? 1.494 -1.719 -3.597 1.00 94.75 89 PHE A N 1
ATOM 680 C CA . PHE A 1 89 ? 0.676 -0.514 -3.650 1.00 94.75 89 PHE A CA 1
ATOM 681 C C . PHE A 1 89 ? -0.011 -0.418 -5.013 1.00 94.75 89 PHE A C 1
ATOM 683 O O . PHE A 1 89 ? 0.652 -0.328 -6.048 1.00 94.75 89 PHE A O 1
ATOM 690 N N . ASP A 1 90 ? -1.338 -0.356 -4.995 1.00 95.62 90 ASP A N 1
ATOM 691 C CA . ASP A 1 90 ? -2.145 -0.269 -6.205 1.00 95.62 90 ASP A CA 1
ATOM 692 C C . ASP A 1 90 ? -2.459 1.199 -6.516 1.00 95.62 90 ASP A C 1
ATOM 694 O O . ASP A 1 90 ? -3.220 1.866 -5.812 1.00 95.62 90 ASP A O 1
ATOM 698 N N . GLY A 1 91 ? -1.847 1.720 -7.582 1.00 94.19 91 GLY A N 1
ATOM 699 C CA . GLY A 1 91 ? -2.130 3.066 -8.080 1.00 94.19 91 GLY A CA 1
ATOM 700 C C . GLY A 1 91 ? -3.487 3.171 -8.799 1.00 94.19 91 GLY A C 1
ATOM 701 O O . GLY A 1 91 ? -4.085 2.150 -9.146 1.00 94.19 91 GLY A O 1
ATOM 702 N N . PRO A 1 92 ? -3.969 4.392 -9.102 1.00 93.94 92 PRO A N 1
ATOM 703 C CA . PRO A 1 92 ? -5.280 4.603 -9.732 1.00 93.94 92 PRO A CA 1
ATOM 704 C C . PRO A 1 92 ? -5.420 4.009 -11.148 1.00 93.94 92 PRO A C 1
ATOM 706 O O . PRO A 1 92 ? -6.538 3.875 -11.646 1.00 93.94 92 PRO A O 1
ATOM 709 N N . GLY A 1 93 ? -4.304 3.653 -11.794 1.00 94.06 93 GLY A N 1
ATOM 710 C CA . GLY A 1 93 ? -4.263 2.909 -13.056 1.00 94.06 93 GLY A CA 1
ATOM 711 C C . GLY A 1 93 ? -4.325 1.383 -12.907 1.00 94.06 93 GLY A C 1
ATOM 712 O O . GLY A 1 93 ? -4.420 0.688 -13.907 1.00 94.06 93 GLY A O 1
ATOM 713 N N . HIS A 1 94 ? -4.283 0.819 -11.692 1.00 95.00 94 HIS A N 1
ATOM 714 C CA . HIS A 1 94 ? -4.242 -0.640 -11.528 1.00 95.00 94 HIS A CA 1
ATOM 715 C C . HIS A 1 94 ? -5.603 -1.306 -11.770 1.00 95.00 94 HIS A C 1
ATOM 717 O O . HIS A 1 94 ? -5.711 -2.225 -12.581 1.00 95.00 94 HIS A O 1
ATOM 723 N N . VAL A 1 95 ? -6.641 -0.845 -11.067 1.00 94.25 95 VAL A N 1
ATOM 724 C CA . VAL A 1 95 ? -7.983 -1.440 -11.115 1.00 94.25 95 VAL A CA 1
ATOM 725 C C . VAL A 1 95 ? -8.945 -0.488 -11.811 1.00 94.25 95 VAL A C 1
ATOM 727 O O . VAL A 1 95 ? -9.178 0.631 -11.352 1.00 94.25 95 VAL A O 1
ATOM 730 N N . GLY A 1 96 ? -9.526 -0.963 -12.908 1.00 93.69 96 GLY A N 1
ATOM 731 C CA . GLY A 1 96 ? -10.619 -0.314 -13.620 1.00 93.69 96 GLY A CA 1
ATOM 732 C C . GLY A 1 96 ? -11.917 -1.109 -13.511 1.00 93.69 96 GLY A C 1
ATOM 733 O O . GLY A 1 96 ? -12.002 -2.136 -12.837 1.00 93.69 96 GLY A O 1
ATOM 734 N N . MET A 1 97 ? -12.945 -0.642 -14.206 1.00 94.88 97 MET A N 1
ATOM 735 C CA . MET A 1 97 ? -14.223 -1.333 -14.332 1.00 94.88 97 MET A CA 1
ATOM 736 C C . MET A 1 97 ? -14.768 -1.215 -15.752 1.00 94.88 97 MET A C 1
ATOM 738 O O . MET A 1 97 ? -14.506 -0.238 -16.454 1.00 94.88 97 MET A O 1
ATOM 742 N N . ILE A 1 98 ? -15.586 -2.183 -16.159 1.00 95.56 98 ILE A N 1
ATOM 743 C CA . ILE A 1 98 ? -16.458 -2.016 -17.321 1.00 95.56 98 ILE A CA 1
ATOM 744 C C . ILE A 1 98 ? -17.648 -1.174 -16.860 1.00 95.56 98 ILE A C 1
ATOM 746 O O . ILE A 1 98 ? -18.413 -1.574 -15.982 1.00 95.56 98 ILE A O 1
ATOM 750 N N . ALA A 1 99 ? -17.761 0.030 -17.405 1.00 91.94 99 ALA A N 1
ATOM 751 C CA . ALA A 1 99 ? -18.860 0.935 -17.119 1.00 91.94 99 ALA A CA 1
ATOM 752 C C . ALA A 1 99 ? -20.158 0.486 -17.816 1.00 91.94 99 ALA A C 1
ATOM 754 O O . ALA A 1 99 ? -20.159 -0.405 -18.661 1.00 91.94 99 ALA A O 1
ATOM 755 N N . TYR A 1 100 ? -21.275 1.134 -17.478 1.00 92.12 100 TYR A N 1
ATOM 756 C CA . TYR A 1 100 ? -22.613 0.777 -17.973 1.00 92.12 100 TYR A CA 1
ATOM 757 C C . TYR A 1 100 ? -22.761 0.824 -19.504 1.00 92.12 100 TYR A C 1
ATOM 759 O O . TYR A 1 100 ? -23.634 0.163 -20.053 1.00 92.12 100 TYR A O 1
ATOM 767 N N . ASP A 1 101 ? -21.921 1.597 -20.193 1.00 93.69 101 ASP A N 1
ATOM 768 C CA . ASP A 1 101 ? -21.872 1.702 -21.656 1.00 93.69 101 ASP A CA 1
ATOM 769 C C . ASP A 1 101 ? -20.915 0.679 -22.299 1.00 93.69 101 ASP A C 1
ATOM 771 O O . ASP A 1 101 ? -20.577 0.796 -23.475 1.00 93.69 101 ASP A O 1
ATOM 775 N N . GLY A 1 102 ? -20.440 -0.304 -21.528 1.00 94.69 102 GLY A N 1
ATOM 776 C CA . GLY A 1 102 ? -19.544 -1.365 -21.987 1.00 94.69 102 GLY A CA 1
ATOM 777 C C . GLY A 1 102 ? -18.078 -0.949 -22.118 1.00 94.69 102 GLY A C 1
ATOM 778 O O . GLY A 1 102 ? -17.243 -1.779 -22.476 1.00 94.69 102 GLY A O 1
ATOM 779 N N . LYS A 1 103 ? -17.726 0.307 -21.821 1.00 93.00 103 LYS A N 1
ATOM 780 C CA . LYS A 1 103 ? -16.341 0.780 -21.931 1.00 93.00 103 LYS A CA 1
ATOM 781 C C . LYS A 1 103 ? -15.550 0.517 -20.658 1.00 93.00 103 LYS A C 1
ATOM 783 O O . LYS A 1 103 ? -16.030 0.770 -19.553 1.00 93.00 103 LYS A O 1
ATOM 788 N N . MET A 1 104 ? -14.307 0.070 -20.819 1.00 95.06 104 MET A N 1
ATOM 789 C CA . MET A 1 104 ? -13.358 -0.041 -19.711 1.00 95.06 104 MET A CA 1
ATOM 790 C C . MET A 1 104 ? -12.915 1.351 -19.271 1.00 95.06 104 MET A C 1
ATOM 792 O O . MET A 1 104 ? -12.488 2.162 -20.100 1.00 95.06 104 MET A O 1
ATOM 796 N N . ARG A 1 105 ? -13.025 1.622 -17.972 1.00 93.75 105 ARG A N 1
ATOM 797 C CA . ARG A 1 105 ? -12.639 2.893 -17.369 1.00 93.75 105 ARG A CA 1
ATOM 798 C C . ARG A 1 105 ? -11.867 2.693 -16.084 1.00 93.75 105 ARG A C 1
ATOM 800 O O . ARG A 1 105 ? -12.244 1.885 -15.239 1.00 93.75 105 ARG A O 1
ATOM 807 N N . TRP A 1 106 ? -10.850 3.519 -15.926 1.00 94.94 106 TRP A N 1
ATOM 808 C CA . TRP A 1 106 ? -10.082 3.681 -14.704 1.00 94.94 106 TRP A CA 1
ATOM 809 C C . TRP A 1 106 ? -10.456 4.992 -14.022 1.00 94.94 106 TRP A C 1
ATOM 811 O O . TRP A 1 106 ? -11.435 5.662 -14.386 1.00 94.94 106 TRP A O 1
ATOM 821 N N . TYR A 1 107 ? -9.682 5.346 -13.000 1.00 95.06 107 TYR A N 1
ATOM 822 C CA . TYR A 1 107 ? -9.857 6.577 -12.253 1.00 95.06 107 TYR A CA 1
ATOM 823 C C . TYR A 1 107 ? -10.058 7.802 -13.165 1.00 95.06 107 TYR A C 1
ATOM 825 O O . TYR A 1 107 ? -9.437 7.934 -14.219 1.00 95.06 107 TYR A O 1
ATOM 833 N N . ASN A 1 108 ? -10.974 8.680 -12.752 1.00 94.44 108 ASN A N 1
ATOM 834 C CA . ASN A 1 108 ? -11.386 9.894 -13.463 1.00 94.44 108 ASN A CA 1
ATOM 835 C C . ASN A 1 108 ? -11.918 9.673 -14.897 1.00 94.44 108 ASN A C 1
ATOM 837 O O . ASN A 1 108 ? -11.971 10.601 -15.700 1.00 94.44 108 ASN A O 1
ATO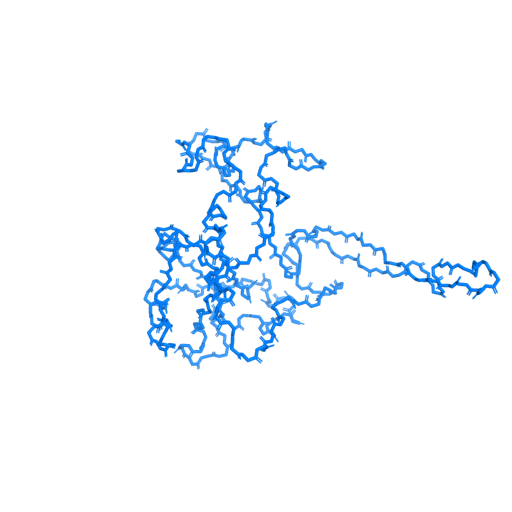M 841 N N . GLY A 1 109 ? -12.352 8.448 -15.220 1.00 92.88 109 GLY A N 1
ATOM 842 C CA . GLY A 1 109 ? -12.925 8.109 -16.523 1.00 92.88 109 GLY A CA 1
ATOM 843 C C . GLY A 1 109 ? -11.889 7.851 -17.616 1.00 92.88 109 GLY A C 1
ATOM 844 O O . GLY A 1 109 ? -12.257 7.838 -18.789 1.00 92.88 109 GLY A O 1
ATOM 845 N N . ALA A 1 110 ? -10.623 7.644 -17.246 1.00 93.81 110 ALA A N 1
ATOM 846 C CA . ALA A 1 110 ? -9.557 7.308 -18.181 1.00 93.81 110 ALA A CA 1
ATOM 847 C C . ALA A 1 110 ? -9.894 6.008 -18.934 1.00 93.81 110 ALA A C 1
ATOM 849 O O . ALA A 1 110 ? -10.223 4.996 -18.315 1.00 93.81 110 ALA A O 1
ATOM 850 N N . GLU A 1 111 ? -9.842 6.043 -20.266 1.00 93.56 111 GLU A N 1
ATOM 851 C CA . GLU A 1 111 ? -10.101 4.881 -21.124 1.00 93.56 111 GLU A CA 1
ATOM 852 C C . GLU A 1 111 ? -8.778 4.214 -21.525 1.00 93.56 111 GLU A C 1
ATOM 854 O O . GLU A 1 111 ? -7.771 4.901 -21.722 1.00 93.56 111 GLU A O 1
ATOM 859 N N . LEU A 1 112 ? -8.797 2.888 -21.703 1.00 89.75 112 LEU A N 1
ATOM 860 C CA . LEU A 1 112 ? -7.613 2.070 -22.008 1.00 89.75 112 LEU A CA 1
ATOM 861 C C . LEU A 1 112 ? -6.760 2.665 -23.142 1.00 89.75 112 LEU A C 1
ATOM 863 O O . LEU A 1 112 ? -5.571 2.922 -22.973 1.00 89.75 112 LEU A O 1
ATOM 867 N N . ALA A 1 113 ? -7.393 2.959 -24.284 1.00 87.94 113 ALA A N 1
ATOM 868 C CA . ALA A 1 113 ? -6.717 3.425 -25.497 1.00 87.94 113 ALA A CA 1
ATOM 869 C C . ALA A 1 113 ? -5.977 4.767 -25.328 1.00 87.94 113 ALA A C 1
ATOM 871 O O . ALA A 1 113 ? -5.016 5.046 -26.047 1.00 87.94 113 ALA A O 1
ATOM 872 N N . THR A 1 114 ? -6.425 5.614 -24.399 1.00 86.06 114 THR A N 1
ATOM 873 C CA . THR A 1 114 ? -5.867 6.959 -24.188 1.00 86.06 114 THR A CA 1
ATOM 874 C C . THR A 1 114 ? -4.979 7.051 -22.955 1.00 86.06 114 THR A C 1
ATOM 876 O O . THR A 1 114 ? -4.207 8.003 -22.836 1.00 86.06 114 THR A O 1
ATOM 879 N N . SER A 1 115 ? -5.054 6.065 -22.062 1.00 88.62 115 SER A N 1
ATOM 880 C CA . SER A 1 115 ? -4.496 6.163 -20.710 1.00 88.62 115 SER A CA 1
ATOM 881 C C . SER A 1 115 ? -3.408 5.135 -20.432 1.00 88.62 115 SER A C 1
ATOM 883 O O . SER A 1 115 ? -2.604 5.351 -19.529 1.00 88.62 115 SER A O 1
ATOM 885 N N . GLU A 1 116 ? -3.312 4.068 -21.227 1.00 89.00 116 GLU A N 1
ATOM 886 C CA . GLU A 1 116 ? -2.370 2.974 -20.986 1.00 89.00 116 GLU A CA 1
ATOM 887 C C . GLU A 1 116 ? -1.523 2.644 -22.220 1.00 89.00 116 GLU A C 1
ATOM 889 O O . GLU A 1 116 ? -1.866 2.959 -23.364 1.00 89.00 116 GLU A O 1
ATOM 894 N N . HIS A 1 117 ? -0.371 2.029 -21.973 1.00 90.19 117 HIS A N 1
ATOM 895 C CA . HIS A 1 117 ? 0.534 1.508 -22.985 1.00 90.19 117 HIS A CA 1
ATOM 896 C C . HIS A 1 117 ? 1.262 0.280 -22.432 1.00 90.19 117 HIS A C 1
ATOM 898 O O . HIS A 1 117 ? 1.506 0.177 -21.232 1.00 90.19 117 HIS A O 1
ATOM 904 N N . VAL A 1 118 ? 1.707 -0.618 -23.311 1.00 88.44 118 VAL A N 1
ATOM 905 C CA . VAL A 1 118 ? 2.465 -1.826 -22.921 1.00 88.44 118 VAL A CA 1
ATOM 906 C C . VAL A 1 118 ? 3.807 -1.528 -22.237 1.00 88.44 118 VAL A C 1
ATOM 908 O O . VAL A 1 118 ? 4.389 -2.406 -21.616 1.00 88.44 118 VAL A O 1
ATOM 911 N N . TYR A 1 119 ? 4.287 -0.285 -22.332 1.00 90.06 119 TYR A N 1
ATOM 912 C CA . TYR A 1 119 ? 5.513 0.191 -21.675 1.00 90.06 119 TYR A CA 1
ATOM 913 C C . TYR A 1 119 ? 5.233 1.123 -20.488 1.00 90.06 119 TYR A C 1
ATOM 915 O O . TYR A 1 119 ? 6.154 1.760 -19.986 1.00 90.06 119 TYR A O 1
ATOM 923 N N . GLY A 1 120 ? 3.976 1.231 -20.049 1.00 89.56 120 GLY A N 1
ATOM 924 C CA . GLY A 1 120 ? 3.591 2.029 -18.888 1.00 89.56 120 GLY A CA 1
ATOM 925 C C . GLY A 1 120 ? 2.321 2.848 -19.091 1.00 89.56 120 GLY A C 1
ATOM 926 O O . GLY A 1 120 ? 1.784 2.978 -20.192 1.00 89.56 120 GLY A O 1
ATOM 927 N N . PHE A 1 121 ? 1.838 3.429 -17.999 1.00 92.81 121 PHE A N 1
ATOM 928 C CA . PHE A 1 121 ? 0.644 4.262 -18.005 1.00 92.81 121 PHE A CA 1
ATOM 929 C C . PHE A 1 121 ? 0.933 5.671 -18.543 1.00 92.81 121 PHE A C 1
ATOM 931 O O . PHE A 1 121 ? 1.928 6.296 -18.186 1.00 92.81 121 PHE A O 1
ATOM 938 N N . LYS A 1 122 ? 0.043 6.187 -19.397 1.00 93.31 122 LYS A N 1
ATOM 939 C CA . LYS A 1 122 ? 0.045 7.592 -19.848 1.00 93.31 122 LYS A CA 1
ATOM 940 C C . LYS A 1 122 ? -0.689 8.500 -18.863 1.00 93.31 122 LYS A C 1
ATOM 942 O O . LYS A 1 122 ? -0.352 9.677 -18.760 1.00 93.31 122 LYS A O 1
ATOM 947 N N . LYS A 1 123 ? -1.699 7.951 -18.183 1.00 94.06 123 LYS A N 1
ATOM 948 C CA . LYS A 1 123 ? -2.441 8.594 -17.097 1.00 94.06 123 LYS A CA 1
ATOM 949 C C . LYS A 1 123 ? -2.571 7.654 -15.909 1.00 94.06 123 LYS A C 1
ATOM 951 O O . LYS A 1 123 ? -2.594 6.444 -16.100 1.00 94.06 123 LYS A O 1
ATOM 956 N N . ASN A 1 124 ? -2.748 8.200 -14.710 1.00 94.44 124 ASN A N 1
ATOM 957 C CA . ASN A 1 124 ? -2.991 7.452 -13.472 1.00 94.44 124 ASN A CA 1
ATOM 958 C C . ASN A 1 124 ? -1.825 6.536 -13.050 1.00 94.44 124 ASN A C 1
ATOM 960 O O . ASN A 1 124 ? -2.015 5.589 -12.279 1.00 94.44 124 ASN A O 1
ATOM 964 N N . GLY A 1 125 ? -0.619 6.822 -13.545 1.00 94.38 125 GLY A N 1
ATOM 965 C CA . GLY A 1 125 ? 0.598 6.143 -13.126 1.00 94.38 125 GLY A CA 1
ATOM 966 C C . GLY A 1 125 ? 0.927 6.424 -11.658 1.00 94.38 125 GLY A C 1
ATOM 967 O O . GLY A 1 125 ? 0.618 7.487 -11.112 1.00 94.38 125 GLY A O 1
ATOM 968 N N . VAL A 1 126 ? 1.540 5.452 -10.981 1.00 93.75 126 VAL A N 1
ATOM 969 C CA . VAL A 1 126 ? 1.866 5.565 -9.548 1.00 93.75 126 VAL A CA 1
ATOM 970 C C . VAL A 1 126 ? 2.868 6.692 -9.271 1.00 93.75 126 VAL A C 1
ATOM 972 O O . VAL A 1 126 ? 2.834 7.315 -8.209 1.00 93.75 126 VAL A O 1
ATOM 975 N N . GLU A 1 127 ? 3.703 7.036 -10.253 1.00 93.25 127 GLU A N 1
ATOM 976 C CA . GLU A 1 127 ? 4.654 8.145 -10.193 1.00 93.25 127 GLU A CA 1
ATOM 977 C C . GLU A 1 127 ? 3.976 9.514 -10.018 1.00 93.25 127 GLU A C 1
ATOM 979 O O . GLU A 1 127 ? 4.612 10.465 -9.561 1.00 93.25 127 GLU A O 1
ATOM 984 N N . LYS A 1 128 ? 2.672 9.624 -10.311 1.00 93.94 128 LYS A N 1
ATOM 985 C CA . LYS A 1 128 ? 1.891 10.855 -10.114 1.00 93.94 128 LYS A CA 1
ATOM 986 C C . LYS A 1 128 ? 1.573 11.141 -8.646 1.00 93.94 128 LYS A C 1
ATOM 988 O O . LYS A 1 128 ? 1.311 12.295 -8.294 1.00 93.94 128 LYS A O 1
ATOM 993 N N . LEU A 1 129 ? 1.579 10.129 -7.775 1.00 93.25 129 LEU A N 1
ATOM 994 C CA . LEU A 1 129 ? 1.115 10.271 -6.390 1.00 93.25 129 LEU A CA 1
ATOM 995 C C . LEU A 1 129 ? 2.099 11.058 -5.515 1.00 93.25 129 LEU A C 1
ATOM 997 O O . LEU A 1 129 ? 1.675 11.888 -4.709 1.00 93.25 129 LEU A O 1
ATOM 1001 N N . GLY A 1 130 ? 3.403 10.887 -5.743 1.00 89.00 130 GLY A N 1
ATOM 1002 C CA . GLY A 1 130 ? 4.453 11.469 -4.907 1.00 89.00 130 GLY A CA 1
ATOM 1003 C C . GLY A 1 130 ? 4.606 10.760 -3.549 1.00 89.00 130 GLY A C 1
ATOM 1004 O O . GLY A 1 130 ? 3.975 9.731 -3.302 1.00 89.00 130 GLY A O 1
ATOM 1005 N N . PRO A 1 131 ? 5.470 11.275 -2.656 1.00 91.69 131 PRO A N 1
ATOM 1006 C CA . PRO A 1 131 ? 5.728 10.658 -1.357 1.00 91.69 131 PRO A CA 1
ATOM 1007 C C . PRO A 1 131 ? 4.517 10.746 -0.415 1.00 91.69 131 PRO A C 1
ATOM 1009 O O . PRO A 1 131 ? 3.752 11.709 -0.444 1.00 91.69 131 PRO A O 1
ATOM 1012 N N . CYS A 1 132 ? 4.386 9.762 0.478 1.00 94.12 132 CYS A N 1
ATOM 1013 C CA . CYS A 1 132 ? 3.318 9.700 1.475 1.00 94.12 132 CYS A CA 1
ATOM 1014 C C . CYS A 1 132 ? 3.861 9.886 2.892 1.00 94.12 132 CYS A C 1
ATOM 1016 O O . CYS A 1 132 ? 4.659 9.079 3.366 1.00 94.12 132 CYS A O 1
ATOM 1018 N N . ILE A 1 133 ? 3.353 10.894 3.602 1.00 97.81 133 ILE A N 1
ATOM 1019 C CA . ILE A 1 133 ? 3.426 10.967 5.064 1.00 97.81 133 ILE A CA 1
ATOM 1020 C C . ILE A 1 133 ? 2.042 11.372 5.562 1.00 97.81 133 ILE A C 1
ATOM 1022 O O . ILE A 1 133 ? 1.583 12.490 5.339 1.00 97.81 133 ILE A O 1
ATOM 1026 N N . THR A 1 134 ? 1.352 10.465 6.242 1.00 98.31 134 THR A N 1
ATOM 1027 C CA . THR A 1 134 ? 0.033 10.748 6.810 1.00 98.31 134 THR A CA 1
ATOM 1028 C C . THR A 1 134 ? -0.196 9.948 8.086 1.00 98.31 134 THR A C 1
ATOM 1030 O O . THR A 1 134 ? 0.613 9.106 8.473 1.00 98.31 134 THR A O 1
ATOM 1033 N N . ARG A 1 135 ? -1.304 10.224 8.769 1.00 98.25 135 ARG A N 1
ATOM 1034 C CA . ARG A 1 135 ? -1.735 9.434 9.917 1.00 98.25 135 ARG A CA 1
ATOM 1035 C C . ARG A 1 135 ? -2.249 8.078 9.432 1.00 98.25 135 ARG A C 1
ATOM 1037 O O . ARG A 1 135 ? -3.210 8.024 8.670 1.00 98.25 135 ARG A O 1
ATOM 1044 N N . GLY A 1 136 ? -1.632 7.005 9.919 1.00 98.06 136 GLY A N 1
ATOM 1045 C CA . GLY A 1 136 ? -2.159 5.647 9.811 1.00 98.06 136 GLY A CA 1
ATOM 1046 C C . GLY A 1 136 ? -3.123 5.331 10.956 1.00 98.06 136 GLY A C 1
ATOM 1047 O O . GLY A 1 136 ? -2.858 5.692 12.105 1.00 98.06 136 GLY A O 1
ATOM 1048 N N . VAL A 1 137 ? -4.231 4.662 10.649 1.00 98.44 137 VAL A N 1
ATOM 1049 C CA . VAL A 1 137 ? -5.221 4.170 11.615 1.00 98.44 137 VAL A CA 1
ATOM 1050 C C . VAL A 1 137 ? -5.328 2.657 11.467 1.00 98.44 137 VAL A C 1
ATOM 1052 O O . VAL A 1 137 ? -5.822 2.175 10.451 1.00 98.44 137 VAL A O 1
ATOM 1055 N N . LEU A 1 138 ? -4.862 1.917 12.474 1.00 98.44 138 LEU A N 1
ATOM 1056 C CA . LEU A 1 138 ? -4.978 0.462 12.522 1.00 98.44 138 LEU A CA 1
ATOM 1057 C C . LEU A 1 138 ? -6.369 0.056 13.025 1.00 98.44 138 LEU A C 1
ATOM 1059 O O . LEU A 1 138 ? -6.745 0.360 14.156 1.00 98.44 138 LEU A O 1
ATOM 1063 N N . ILE A 1 139 ? -7.109 -0.649 12.179 1.00 98.69 139 ILE A N 1
ATOM 1064 C CA . ILE A 1 139 ? -8.392 -1.284 12.457 1.00 98.69 139 ILE A CA 1
ATOM 1065 C C . ILE A 1 139 ? -8.121 -2.771 12.692 1.00 98.69 139 ILE A C 1
ATOM 1067 O O . ILE A 1 139 ? -8.050 -3.571 11.759 1.00 98.69 139 ILE A O 1
ATOM 1071 N N . ASP A 1 140 ? -7.906 -3.116 13.960 1.00 98.62 140 ASP A N 1
ATOM 1072 C CA . ASP A 1 140 ? -7.604 -4.476 14.406 1.00 98.62 140 ASP A CA 1
ATOM 1073 C C . ASP A 1 140 ? -8.887 -5.294 14.604 1.00 98.62 140 ASP A C 1
ATOM 1075 O O . ASP A 1 140 ? -9.440 -5.364 15.706 1.00 98.62 140 ASP A O 1
ATOM 1079 N N . VAL A 1 141 ? -9.397 -5.871 13.513 1.00 98.69 141 VAL A N 1
ATOM 1080 C CA . VAL A 1 141 ? -10.659 -6.628 13.519 1.00 98.69 141 VAL A CA 1
ATOM 1081 C C . VAL A 1 141 ? -10.465 -8.006 14.150 1.00 98.69 141 VAL A C 1
ATOM 1083 O O . VAL A 1 141 ? -11.327 -8.459 14.905 1.00 98.69 141 VAL A O 1
ATOM 1086 N N . ALA A 1 142 ? -9.322 -8.650 13.900 1.00 98.62 142 ALA A N 1
ATOM 1087 C CA . ALA A 1 142 ? -8.968 -9.919 14.536 1.00 98.62 142 ALA A CA 1
ATOM 1088 C C . ALA A 1 142 ? -8.896 -9.765 16.066 1.00 98.62 142 ALA A C 1
ATOM 1090 O O . ALA A 1 142 ? -9.574 -10.487 16.805 1.00 98.62 142 ALA A O 1
ATOM 1091 N N . GLY A 1 143 ? -8.192 -8.736 16.548 1.00 98.31 143 GLY A N 1
ATOM 1092 C CA . GLY A 1 143 ? -8.112 -8.411 17.970 1.00 98.31 143 GLY A CA 1
ATOM 1093 C C . GLY A 1 143 ? -9.421 -7.884 18.562 1.00 98.31 143 GLY A C 1
ATOM 1094 O O . GLY A 1 143 ? -9.679 -8.085 19.753 1.00 98.31 143 GLY A O 1
ATOM 1095 N N . LEU A 1 144 ? -10.296 -7.241 17.778 1.00 98.31 144 LEU A N 1
ATOM 1096 C CA . LEU A 1 144 ? -11.662 -6.912 18.212 1.00 98.31 144 LEU A CA 1
ATOM 1097 C C . LEU A 1 144 ? -12.465 -8.184 18.509 1.00 98.31 144 LEU A C 1
ATOM 1099 O O . LEU A 1 144 ? -13.088 -8.258 19.569 1.00 98.31 144 LEU A O 1
ATOM 1103 N N . LYS A 1 145 ? -12.414 -9.165 17.602 1.00 98.12 145 LYS A N 1
ATOM 1104 C CA . LYS A 1 145 ? -13.168 -10.427 17.672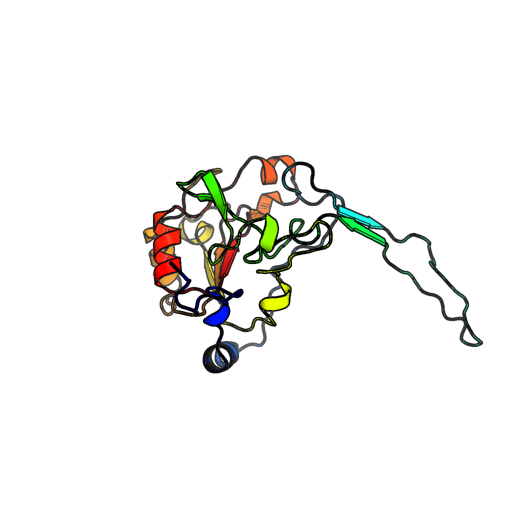 1.00 98.12 145 LYS A CA 1
ATOM 1105 C C . LYS A 1 145 ? -12.512 -11.494 18.557 1.00 98.12 145 LYS A C 1
ATOM 1107 O O . LYS A 1 145 ? -13.144 -12.507 18.837 1.00 98.12 145 LYS A O 1
ATOM 1112 N N . GLY A 1 146 ? -11.280 -11.266 19.018 1.00 98.12 146 GLY A N 1
ATOM 1113 C CA . GLY A 1 146 ? -10.547 -12.204 19.871 1.00 98.12 146 GLY A CA 1
ATOM 1114 C C . GLY A 1 146 ? -10.131 -13.480 19.139 1.00 98.12 146 GLY A C 1
ATOM 1115 O O . GLY A 1 146 ? -10.110 -14.549 19.743 1.00 98.12 146 GLY A O 1
ATOM 1116 N N . VAL A 1 147 ? -9.844 -13.374 17.839 1.00 98.50 147 VAL A N 1
ATOM 1117 C CA . VAL A 1 147 ? -9.438 -14.494 16.981 1.00 98.50 147 VAL A CA 1
ATOM 1118 C C . VAL A 1 147 ? -8.055 -14.241 16.394 1.00 98.50 147 VAL A C 1
ATOM 1120 O O . VAL A 1 147 ? -7.678 -13.094 16.167 1.00 98.50 147 VAL A O 1
ATOM 1123 N N . ASP A 1 148 ? -7.325 -15.310 16.083 1.00 97.56 148 ASP A N 1
ATOM 1124 C CA . ASP A 1 148 ? -6.023 -15.204 15.411 1.00 97.56 148 ASP A CA 1
ATOM 1125 C C . ASP A 1 148 ? -6.144 -14.703 13.966 1.00 97.56 148 ASP A C 1
ATOM 1127 O O . ASP A 1 148 ? -5.216 -14.109 13.428 1.00 97.56 148 ASP A O 1
ATOM 1131 N N . SER A 1 149 ? -7.260 -15.018 13.305 1.00 98.31 149 SER A N 1
ATOM 1132 C CA . SER A 1 149 ? -7.538 -14.655 11.918 1.00 98.31 149 SER A CA 1
ATOM 1133 C C . SER A 1 149 ? -9.037 -14.739 11.647 1.00 98.31 149 SER A C 1
ATOM 1135 O O . SER A 1 149 ? -9.717 -15.631 12.166 1.00 98.31 149 SER A O 1
ATOM 1137 N N . LEU A 1 150 ? -9.552 -13.810 10.844 1.00 98.62 150 LEU A N 1
ATOM 1138 C CA . LEU A 1 150 ? -10.911 -13.875 10.311 1.00 98.62 150 LEU A CA 1
ATOM 1139 C C . LEU A 1 150 ? -11.058 -15.061 9.346 1.00 98.62 150 LEU A C 1
ATOM 1141 O O . LEU A 1 150 ? -10.084 -15.553 8.769 1.00 98.62 150 LEU A O 1
ATOM 1145 N N . LYS A 1 151 ? -12.295 -15.520 9.141 1.00 98.06 151 LYS A N 1
ATOM 1146 C CA . LYS A 1 151 ? -12.564 -16.608 8.194 1.00 98.06 151 LYS A CA 1
ATOM 1147 C C . LYS A 1 151 ? -12.424 -16.119 6.750 1.00 98.06 151 LYS A C 1
ATOM 1149 O O . LYS A 1 151 ? -12.694 -14.962 6.439 1.00 98.06 151 LYS A O 1
ATOM 1154 N N . MET A 1 152 ? -12.072 -17.032 5.847 1.00 97.88 152 MET A N 1
ATOM 1155 C CA . MET A 1 152 ? -12.114 -16.776 4.405 1.00 97.88 152 MET A CA 1
ATOM 1156 C C . MET A 1 152 ? -13.505 -16.264 3.997 1.00 97.88 152 MET A C 1
ATOM 1158 O O . MET A 1 152 ? -14.512 -16.874 4.361 1.00 97.88 152 MET A O 1
ATOM 1162 N N . GLY A 1 153 ? -13.564 -15.151 3.262 1.00 97.56 153 GLY A N 1
ATOM 1163 C CA . GLY A 1 153 ? -14.819 -14.526 2.836 1.00 97.56 153 GLY A CA 1
ATOM 1164 C C . GLY A 1 153 ? -15.583 -13.779 3.936 1.00 97.56 153 GLY A C 1
ATOM 1165 O O . GLY A 1 153 ? -16.678 -13.281 3.678 1.00 97.56 153 GLY A O 1
ATOM 1166 N N . GLU A 1 154 ? -15.044 -13.682 5.155 1.00 98.50 154 GLU A N 1
ATOM 1167 C CA . GLU A 1 154 ? -15.674 -12.901 6.217 1.00 98.50 154 GLU A CA 1
ATOM 1168 C C . GLU A 1 154 ? -15.641 -11.404 5.884 1.00 98.50 154 GLU A C 1
ATOM 1170 O O . GLU A 1 154 ? -14.592 -10.831 5.579 1.00 98.50 154 GLU A O 1
ATOM 1175 N N . VAL A 1 155 ? -16.815 -10.773 5.950 1.00 98.56 155 VAL A N 1
ATOM 1176 C CA . VAL A 1 155 ? -17.006 -9.369 5.580 1.00 98.56 155 VAL A CA 1
ATOM 1177 C C . VAL A 1 155 ? -16.798 -8.467 6.794 1.00 98.56 155 VAL A C 1
ATOM 1179 O O . VAL A 1 155 ? -17.485 -8.600 7.805 1.00 98.56 155 VAL A O 1
ATOM 1182 N N . ILE A 1 156 ? -15.887 -7.506 6.664 1.00 98.75 156 ILE A N 1
ATOM 1183 C CA . ILE A 1 156 ? -15.656 -6.428 7.628 1.00 98.75 156 ILE A CA 1
ATOM 1184 C C . ILE A 1 156 ? -16.669 -5.312 7.361 1.00 98.75 156 ILE A C 1
ATOM 1186 O O . ILE A 1 156 ? -16.759 -4.773 6.250 1.00 98.75 156 ILE A O 1
ATOM 1190 N N . THR A 1 157 ? -17.440 -4.970 8.388 1.00 98.69 157 THR A N 1
ATOM 1191 C CA . THR A 1 157 ? -18.552 -4.015 8.322 1.00 98.69 157 THR A CA 1
ATOM 1192 C C . THR A 1 157 ? -18.168 -2.628 8.848 1.00 98.69 157 THR A C 1
ATOM 1194 O O . THR A 1 157 ? -17.121 -2.438 9.465 1.00 98.69 157 THR A O 1
ATOM 1197 N N . VAL A 1 158 ? -19.045 -1.635 8.645 1.00 98.62 158 VAL A N 1
ATOM 1198 C CA . VAL A 1 158 ? -18.899 -0.304 9.270 1.00 98.62 158 VAL A CA 1
ATOM 1199 C C . VAL A 1 158 ? -18.891 -0.415 10.799 1.00 98.62 158 VAL A C 1
ATOM 1201 O O . VAL A 1 158 ? -18.075 0.230 11.452 1.00 98.62 158 VAL A O 1
ATOM 1204 N N . ALA A 1 159 ? -19.735 -1.284 11.362 1.00 98.62 159 ALA A N 1
ATOM 1205 C CA . ALA A 1 159 ? -19.815 -1.498 12.803 1.00 98.62 159 ALA A CA 1
ATOM 1206 C C . ALA A 1 159 ? -18.507 -2.066 13.377 1.00 98.62 159 ALA A C 1
ATOM 1208 O O . ALA A 1 159 ? -18.078 -1.628 14.443 1.00 98.62 159 ALA A O 1
ATOM 1209 N N . ASP A 1 160 ? -17.837 -2.979 12.661 1.00 98.62 160 ASP A N 1
ATOM 1210 C CA . ASP A 1 160 ? -16.515 -3.480 13.065 1.00 98.62 160 ASP A CA 1
ATOM 1211 C C . ASP A 1 160 ? -15.487 -2.337 13.120 1.00 98.62 160 ASP A C 1
ATOM 1213 O O . ASP A 1 160 ? -14.759 -2.202 14.103 1.00 98.62 160 ASP A O 1
ATOM 1217 N N . ILE A 1 161 ? -15.466 -1.466 12.101 1.00 98.69 161 ILE A N 1
ATOM 1218 C CA . ILE A 1 161 ? -14.554 -0.310 12.037 1.00 98.69 161 ILE A CA 1
ATOM 1219 C C . ILE A 1 161 ? -14.783 0.630 13.227 1.00 98.69 161 ILE A C 1
ATOM 1221 O O . ILE A 1 161 ? -13.833 1.016 13.916 1.00 98.69 161 ILE A O 1
ATOM 1225 N N . GLU A 1 162 ? -16.036 1.001 13.486 1.00 98.44 162 GLU A N 1
ATOM 1226 C CA . GLU A 1 162 ? -16.396 1.896 14.590 1.00 98.44 162 GLU A CA 1
ATOM 1227 C C . GLU A 1 162 ? -16.097 1.269 15.958 1.00 98.44 162 GLU A C 1
ATOM 1229 O O . GLU A 1 162 ? -15.591 1.949 16.857 1.00 98.44 162 GLU A O 1
ATOM 1234 N N . ALA A 1 163 ? -16.335 -0.036 16.109 1.00 98.69 163 ALA A N 1
ATOM 1235 C CA . ALA A 1 163 ? -16.018 -0.773 17.323 1.00 98.69 163 ALA A CA 1
ATOM 1236 C C . ALA A 1 163 ? -14.503 -0.848 17.578 1.00 98.69 163 ALA A C 1
ATOM 1238 O O . ALA A 1 163 ? -14.082 -0.637 18.718 1.00 98.69 163 ALA A O 1
ATOM 1239 N N . CYS A 1 164 ? -13.675 -1.062 16.548 1.00 98.69 164 CYS A N 1
ATOM 1240 C CA . CYS A 1 164 ? -12.213 -0.999 16.667 1.00 98.69 164 CYS A CA 1
ATOM 1241 C C . CYS A 1 164 ? -11.744 0.389 17.128 1.00 98.69 164 CYS A C 1
ATOM 1243 O O . CYS A 1 164 ? -10.955 0.486 18.069 1.00 98.69 164 CYS A O 1
ATOM 1245 N N . ILE A 1 165 ? -12.258 1.466 16.518 1.00 98.44 165 ILE A N 1
ATOM 1246 C CA . ILE A 1 165 ? -11.922 2.853 16.896 1.00 98.44 165 ILE A CA 1
ATOM 1247 C C . ILE A 1 165 ? -12.293 3.117 18.359 1.00 98.44 165 ILE A C 1
ATOM 1249 O O . ILE A 1 165 ? -11.480 3.646 19.121 1.00 98.44 165 ILE A O 1
ATOM 1253 N N . LYS A 1 166 ? -13.502 2.708 18.764 1.00 98.31 166 LYS A N 1
ATOM 1254 C CA . LYS A 1 166 ? -13.989 2.860 20.139 1.00 98.31 166 LYS A CA 1
ATOM 1255 C C . LYS A 1 166 ? -13.141 2.065 21.132 1.00 98.31 166 LYS A C 1
ATOM 1257 O O . LYS A 1 166 ? -12.747 2.620 22.153 1.00 98.31 166 LYS A O 1
ATOM 1262 N N . LYS A 1 167 ? -12.836 0.796 20.834 1.00 98.06 167 LYS A N 1
ATOM 1263 C CA . LYS A 1 167 ? -12.000 -0.077 21.678 1.00 98.06 167 LYS A CA 1
ATOM 1264 C C . LYS A 1 167 ? -10.588 0.487 21.849 1.00 98.06 167 LYS A C 1
ATOM 1266 O O . LYS A 1 167 ? -10.042 0.417 22.944 1.00 98.06 167 LYS A O 1
ATOM 1271 N N . ALA A 1 168 ? -10.020 1.064 20.791 1.00 97.31 168 ALA A N 1
ATOM 1272 C CA . ALA A 1 168 ? -8.697 1.682 20.825 1.00 97.31 168 ALA A CA 1
ATOM 1273 C C . ALA A 1 168 ? -8.679 3.063 21.510 1.00 97.31 168 ALA A C 1
ATOM 1275 O O . ALA A 1 168 ? -7.603 3.565 21.825 1.00 97.31 168 ALA A O 1
ATOM 1276 N N . GLY A 1 169 ? -9.841 3.694 21.727 1.00 97.69 169 GLY A N 1
ATOM 1277 C CA . GLY A 1 169 ? -9.934 5.022 22.339 1.00 97.69 169 GLY A CA 1
ATOM 1278 C C . GLY A 1 169 ? -9.288 6.130 21.499 1.00 97.69 169 GLY A C 1
ATOM 1279 O O . GLY A 1 169 ? -8.780 7.105 22.051 1.00 97.69 169 GLY A O 1
ATOM 1280 N N . ILE A 1 170 ? -9.264 5.976 20.171 1.00 96.69 170 ILE A N 1
ATOM 1281 C CA . ILE A 1 170 ? -8.611 6.918 19.251 1.00 96.69 170 ILE A CA 1
ATOM 1282 C C . ILE A 1 170 ? -9.608 7.882 18.606 1.00 96.69 170 ILE A C 1
ATOM 1284 O O . ILE A 1 170 ? -10.808 7.621 18.525 1.00 96.69 170 ILE A O 1
ATOM 1288 N N . ALA A 1 171 ? -9.093 9.000 18.089 1.00 96.12 171 ALA A N 1
ATOM 1289 C CA . ALA A 1 171 ? -9.890 9.927 17.297 1.00 96.12 171 ALA A CA 1
ATOM 1290 C C . ALA A 1 171 ? -10.471 9.235 16.044 1.00 96.12 171 ALA A C 1
ATOM 1292 O O . ALA A 1 171 ? -9.755 8.442 15.413 1.00 96.12 171 ALA A O 1
ATOM 1293 N N . PRO A 1 172 ? -11.712 9.577 15.635 1.00 96.62 172 PRO A N 1
ATOM 1294 C CA . PRO A 1 172 ? -12.339 9.019 14.440 1.00 96.62 172 PRO A CA 1
ATOM 1295 C C . PRO A 1 172 ? -11.472 9.142 13.181 1.00 96.62 172 PRO A C 1
ATOM 1297 O O . PRO A 1 172 ? -10.618 10.027 13.070 1.00 96.62 172 PRO A O 1
ATOM 1300 N N . ILE A 1 173 ? -11.720 8.268 12.205 1.00 97.94 173 ILE A N 1
ATOM 1301 C CA . ILE A 1 173 ? -11.144 8.388 10.860 1.00 97.94 173 ILE A CA 1
ATOM 1302 C C . ILE A 1 173 ? -11.632 9.694 10.219 1.00 97.94 173 ILE A C 1
ATOM 1304 O O . ILE A 1 173 ? -12.810 10.055 10.319 1.00 97.94 173 ILE A O 1
ATOM 1308 N N . GLY A 1 174 ? -10.727 10.384 9.535 1.00 96.62 174 GLY A N 1
ATOM 1309 C CA . GLY A 1 174 ? -10.988 11.613 8.804 1.00 96.62 174 GLY A CA 1
ATOM 1310 C C . GLY A 1 174 ? -10.177 11.713 7.514 1.00 96.62 174 GLY A C 1
ATOM 1311 O O . GLY A 1 174 ? -9.418 10.818 7.137 1.00 96.62 174 GLY A O 1
ATOM 1312 N N . ALA A 1 175 ? -10.345 12.844 6.832 1.00 98.06 175 ALA A N 1
ATOM 1313 C CA . ALA A 1 175 ? -9.731 13.070 5.532 1.00 98.06 175 ALA A CA 1
ATOM 1314 C C . ALA A 1 175 ? -8.199 12.945 5.592 1.00 98.06 175 ALA A C 1
ATOM 1316 O O . ALA A 1 175 ? -7.551 13.439 6.526 1.00 98.06 175 ALA A O 1
ATOM 1317 N N . GLY A 1 176 ? -7.614 12.280 4.597 1.00 97.94 176 GLY A N 1
ATOM 1318 C CA . GLY A 1 176 ? -6.168 12.077 4.503 1.00 97.94 176 GLY A CA 1
ATOM 1319 C C . GLY A 1 176 ? -5.623 10.881 5.265 1.00 97.94 176 GLY A C 1
ATOM 1320 O O . GLY A 1 176 ? -4.475 10.515 5.020 1.00 97.94 176 GLY A O 1
ATOM 1321 N N . ASP A 1 177 ? -6.384 10.262 6.167 1.00 98.62 177 ASP A N 1
ATOM 1322 C CA . ASP A 1 177 ? -5.885 9.097 6.903 1.00 98.62 177 ASP A CA 1
ATOM 1323 C C . ASP A 1 177 ? -5.665 7.894 5.987 1.00 98.62 177 ASP A C 1
ATOM 1325 O O . ASP A 1 177 ? -6.452 7.654 5.072 1.00 98.62 177 ASP A O 1
ATOM 1329 N N . ALA A 1 178 ? -4.614 7.130 6.273 1.00 98.44 178 ALA A N 1
ATOM 1330 C CA . ALA A 1 178 ? -4.437 5.783 5.756 1.00 98.44 178 ALA A CA 1
ATOM 1331 C C . ALA A 1 178 ? -5.109 4.802 6.723 1.00 98.44 178 ALA A C 1
ATOM 1333 O O . ALA A 1 178 ? -4.830 4.841 7.924 1.00 98.44 178 ALA A O 1
ATOM 1334 N N . VAL A 1 179 ? -5.989 3.934 6.230 1.00 98.69 179 VAL A N 1
ATOM 1335 C CA . VAL A 1 179 ? -6.699 2.955 7.067 1.00 98.69 179 VAL A CA 1
ATOM 1336 C C . VAL A 1 179 ? -6.110 1.576 6.825 1.00 98.69 179 VAL A C 1
ATOM 1338 O O . VAL A 1 179 ? -6.103 1.094 5.696 1.00 98.69 179 VAL A O 1
ATOM 1341 N N . VAL A 1 180 ? -5.601 0.960 7.889 1.00 98.50 180 VAL A N 1
ATOM 1342 C CA . VAL A 1 180 ? -4.916 -0.333 7.855 1.00 98.50 180 VAL A CA 1
ATOM 1343 C C . VAL A 1 180 ? -5.794 -1.370 8.531 1.00 98.50 180 VAL A C 1
ATOM 1345 O O . VAL A 1 180 ? -6.070 -1.249 9.718 1.00 98.50 180 VAL A O 1
ATOM 1348 N N . PHE A 1 181 ? -6.224 -2.385 7.802 1.00 98.75 181 PHE A N 1
ATOM 1349 C CA . PHE A 1 181 ? -6.980 -3.506 8.336 1.00 98.75 181 PHE A CA 1
ATOM 1350 C C . PHE A 1 181 ? -6.026 -4.607 8.770 1.00 98.75 181 PHE A C 1
ATOM 1352 O O . PHE A 1 181 ? -5.241 -5.105 7.967 1.00 98.75 181 PHE A O 1
ATOM 1359 N N . HIS A 1 182 ? -6.118 -4.990 10.040 1.00 98.56 182 HIS A N 1
ATOM 1360 C CA . HIS A 1 182 ? -5.526 -6.227 10.522 1.00 98.56 182 HIS A CA 1
ATOM 1361 C C . HIS A 1 182 ? -6.630 -7.273 10.650 1.00 98.56 182 HIS A C 1
ATOM 1363 O O . HIS A 1 182 ? -7.519 -7.189 11.508 1.00 98.56 182 HIS A O 1
ATOM 1369 N N . THR A 1 183 ? -6.583 -8.229 9.730 1.00 98.69 183 THR A N 1
ATOM 1370 C CA . THR A 1 183 ? -7.517 -9.350 9.628 1.00 98.69 183 THR A CA 1
ATOM 1371 C C . THR A 1 183 ? -6.940 -10.633 10.225 1.00 98.69 183 THR A C 1
ATOM 1373 O O . THR A 1 183 ? -7.669 -11.603 10.437 1.00 98.69 183 THR A O 1
ATOM 1376 N N . GLY A 1 184 ? -5.626 -10.660 10.466 1.00 98.25 184 GLY A N 1
ATOM 1377 C CA . GLY A 1 184 ? -4.882 -11.842 10.884 1.00 98.25 184 GLY A CA 1
ATOM 1378 C C . GLY A 1 184 ? -4.647 -12.844 9.750 1.00 98.25 184 GLY A C 1
ATOM 1379 O O . GLY A 1 184 ? -3.990 -13.861 9.968 1.00 98.25 184 GLY A O 1
ATOM 1380 N N . TRP A 1 185 ? -5.156 -12.597 8.533 1.00 98.38 185 TRP A N 1
ATOM 1381 C CA . TRP A 1 185 ? -4.946 -13.468 7.363 1.00 98.38 185 TRP A CA 1
ATOM 1382 C C . TRP A 1 185 ? -3.465 -13.598 6.995 1.00 98.38 185 TRP A C 1
ATOM 1384 O O . TRP A 1 185 ? -3.010 -14.658 6.562 1.00 98.38 185 TRP A O 1
ATOM 1394 N N . GLY A 1 186 ? -2.677 -12.565 7.309 1.00 97.19 186 GLY A N 1
ATOM 1395 C CA . GLY A 1 186 ? -1.233 -12.538 7.125 1.00 97.19 186 GLY A CA 1
ATOM 1396 C C . GLY A 1 186 ? -0.477 -13.698 7.785 1.00 97.19 186 GLY A C 1
ATOM 1397 O O . GLY A 1 186 ? 0.676 -13.944 7.424 1.00 97.19 186 GLY A O 1
ATOM 1398 N N . LYS A 1 187 ? -1.083 -14.438 8.725 1.00 96.88 187 LYS A N 1
ATOM 1399 C CA . LYS A 1 187 ? -0.484 -15.657 9.294 1.00 96.88 187 LYS A CA 1
ATOM 1400 C C . LYS A 1 187 ? -0.219 -16.748 8.250 1.00 96.88 187 LYS A C 1
ATOM 1402 O O . LYS A 1 187 ? 0.670 -17.564 8.460 1.00 96.88 187 LYS A O 1
ATOM 1407 N N . TYR A 1 188 ? -0.964 -16.762 7.142 1.00 97.19 188 TYR A N 1
ATOM 1408 C CA . TYR A 1 188 ? -0.829 -17.769 6.084 1.00 97.19 188 TYR A CA 1
ATOM 1409 C C . TYR A 1 188 ? 0.227 -17.410 5.033 1.00 97.19 188 TYR A C 1
ATOM 1411 O O . TYR A 1 188 ? 0.349 -18.114 4.044 1.00 97.19 188 TYR A O 1
ATOM 1419 N N . TRP A 1 189 ? 0.999 -16.334 5.212 1.00 96.31 189 TRP A N 1
ATOM 1420 C CA . TRP A 1 189 ? 1.972 -15.873 4.212 1.00 96.31 189 TRP A CA 1
ATOM 1421 C C . TRP A 1 189 ? 2.973 -16.945 3.760 1.00 96.31 189 TRP A C 1
ATOM 1423 O O . TRP A 1 189 ? 3.295 -17.030 2.580 1.00 96.31 189 TRP A O 1
ATOM 1433 N N . ASP A 1 190 ? 3.444 -17.780 4.685 1.00 95.56 190 ASP A N 1
ATOM 1434 C CA . ASP A 1 190 ? 4.389 -18.859 4.377 1.00 95.56 190 ASP A CA 1
ATOM 1435 C C . ASP A 1 190 ? 3.688 -20.144 3.883 1.00 95.56 190 ASP A C 1
ATOM 1437 O O . ASP A 1 190 ? 4.341 -21.146 3.599 1.00 95.56 190 ASP A O 1
ATOM 1441 N N . ASP A 1 191 ? 2.361 -20.102 3.718 1.00 96.06 191 ASP A N 1
ATOM 1442 C CA . ASP A 1 191 ? 1.535 -21.096 3.031 1.00 96.06 191 ASP A CA 1
ATOM 1443 C C . ASP A 1 191 ? 0.784 -20.434 1.853 1.00 96.06 191 ASP A C 1
ATOM 1445 O O . ASP A 1 191 ? -0.409 -20.113 1.955 1.00 96.06 191 ASP A O 1
ATOM 1449 N N . PRO A 1 192 ? 1.454 -20.238 0.697 1.00 94.75 192 PRO A N 1
ATOM 1450 C CA . PRO A 1 192 ? 0.858 -19.598 -0.474 1.00 94.75 192 PRO A CA 1
ATOM 1451 C C . PRO A 1 192 ? -0.433 -20.251 -0.961 1.00 94.75 192 PRO A C 1
ATOM 1453 O O . PRO A 1 192 ? -1.277 -19.570 -1.542 1.00 94.75 192 PRO A O 1
ATOM 1456 N N . LYS A 1 193 ? -0.602 -21.562 -0.741 1.00 95.06 193 LYS A N 1
ATOM 1457 C CA . LYS A 1 193 ? -1.815 -22.274 -1.148 1.00 95.06 193 LYS A CA 1
ATOM 1458 C C . LYS A 1 193 ? -3.013 -21.773 -0.347 1.00 95.06 193 LYS A C 1
ATOM 1460 O O . LYS A 1 193 ? -4.045 -21.476 -0.943 1.00 95.06 193 LYS A O 1
ATOM 1465 N N . THR A 1 194 ? -2.873 -21.669 0.972 1.00 96.25 194 THR A N 1
ATOM 1466 C CA . THR A 1 194 ? -3.942 -21.164 1.844 1.00 96.25 194 THR A CA 1
ATOM 1467 C C . THR A 1 194 ? -4.123 -19.658 1.687 1.00 96.25 194 THR A C 1
ATOM 1469 O O . THR A 1 194 ? -5.257 -19.208 1.541 1.00 96.25 194 THR A O 1
ATOM 1472 N N . TYR A 1 195 ? -3.030 -18.888 1.638 1.00 96.88 195 TYR A N 1
ATOM 1473 C CA . TYR A 1 195 ? -3.087 -17.428 1.484 1.00 96.88 195 TYR A CA 1
ATOM 1474 C C . TYR A 1 195 ? -3.871 -17.004 0.236 1.00 96.88 195 TYR A C 1
ATOM 1476 O O . TYR A 1 195 ? -4.696 -16.099 0.301 1.00 96.88 195 TYR A O 1
ATOM 1484 N N . ASN A 1 196 ? -3.654 -17.701 -0.886 1.00 95.88 196 ASN A N 1
ATOM 1485 C CA . ASN A 1 196 ? -4.277 -17.393 -2.173 1.00 95.88 196 ASN A CA 1
ATOM 1486 C C . ASN A 1 196 ? -5.646 -18.063 -2.400 1.00 95.88 196 ASN A C 1
ATOM 1488 O O . ASN A 1 196 ? -6.246 -17.855 -3.455 1.00 95.88 196 ASN A O 1
ATOM 1492 N N . ALA A 1 197 ? -6.150 -18.882 -1.469 1.00 94.94 197 ALA A N 1
ATOM 1493 C CA . ALA A 1 197 ? -7.435 -19.577 -1.640 1.00 94.94 197 ALA A CA 1
ATOM 1494 C C . ALA A 1 197 ? -8.655 -18.635 -1.534 1.00 94.94 197 ALA A C 1
ATOM 1496 O O . ALA A 1 197 ? -9.776 -19.023 -1.863 1.00 94.94 197 ALA A O 1
ATOM 1497 N N . GLY A 1 198 ? -8.427 -17.405 -1.076 1.00 95.12 198 GLY A N 1
ATOM 1498 C CA . GLY A 1 198 ? -9.410 -16.375 -0.767 1.00 95.12 198 GLY A CA 1
ATOM 1499 C C . GLY A 1 198 ? -8.933 -15.580 0.448 1.00 95.12 198 GLY A C 1
ATOM 1500 O O . GLY A 1 198 ? -7.873 -15.868 0.992 1.00 95.12 198 GLY A O 1
ATOM 1501 N N . CYS A 1 199 ? -9.706 -14.594 0.897 1.00 97.19 199 CYS A N 1
ATOM 1502 C CA . CYS A 1 199 ? -9.385 -13.824 2.099 1.00 97.19 199 CYS A CA 1
ATOM 1503 C C . CYS A 1 199 ? -10.643 -13.159 2.694 1.00 97.19 199 CYS A C 1
ATOM 1505 O O . CYS A 1 199 ? -11.681 -13.090 2.024 1.00 97.19 199 CYS A O 1
ATOM 1507 N N . PRO A 1 200 ? -10.617 -12.732 3.969 1.00 98.38 200 PRO A N 1
ATOM 1508 C CA . PRO A 1 200 ? -11.577 -11.768 4.506 1.00 98.38 200 PRO A CA 1
ATOM 1509 C C . PRO A 1 200 ? -11.369 -10.384 3.874 1.00 98.38 200 PRO A C 1
ATOM 1511 O O . PRO A 1 200 ? -10.301 -10.083 3.349 1.00 98.38 200 PRO A O 1
ATOM 1514 N N . GLY A 1 201 ? -12.363 -9.502 3.960 1.00 98.31 201 GLY A N 1
ATOM 1515 C CA . GLY A 1 201 ? -12.234 -8.163 3.380 1.00 98.31 201 GLY A CA 1
ATOM 1516 C C . GLY A 1 201 ? -13.386 -7.232 3.719 1.00 98.31 201 GLY A C 1
ATOM 1517 O O . GLY A 1 201 ? -14.375 -7.631 4.328 1.00 98.31 201 GLY A O 1
ATOM 1518 N N . ILE A 1 202 ? -13.265 -5.961 3.340 1.00 98.31 202 ILE A N 1
ATOM 1519 C CA . ILE A 1 202 ? -14.318 -4.972 3.589 1.00 98.31 202 ILE A CA 1
ATOM 1520 C C . ILE A 1 202 ? -15.534 -5.183 2.684 1.00 98.31 202 ILE A C 1
ATOM 1522 O O . ILE A 1 202 ? -15.411 -5.469 1.495 1.00 98.31 202 ILE A O 1
ATOM 1526 N N . GLY A 1 203 ? -16.726 -4.986 3.246 1.00 98.00 203 GLY A N 1
ATOM 1527 C CA . GLY A 1 203 ? -17.964 -4.944 2.470 1.00 98.00 203 GLY A CA 1
ATOM 1528 C C . GLY A 1 203 ? -18.144 -3.623 1.715 1.00 98.00 203 GLY A C 1
ATOM 1529 O O . GLY A 1 203 ? -17.507 -2.614 2.026 1.00 98.00 203 GLY A O 1
ATOM 1530 N N . ILE A 1 204 ? -19.084 -3.594 0.765 1.00 97.81 204 ILE A N 1
ATOM 1531 C CA . ILE A 1 204 ? -19.381 -2.395 -0.039 1.00 97.81 204 ILE A CA 1
ATOM 1532 C C . ILE A 1 204 ? -19.788 -1.183 0.816 1.00 97.81 204 ILE A C 1
ATOM 1534 O O . ILE A 1 204 ? -19.376 -0.061 0.530 1.00 97.81 204 ILE A O 1
ATOM 1538 N N . GLU A 1 205 ? -20.533 -1.397 1.903 1.00 98.56 205 GLU A N 1
ATOM 1539 C CA . GLU A 1 205 ? -20.927 -0.319 2.818 1.00 98.56 205 GLU A CA 1
ATOM 1540 C C . GLU A 1 205 ? -19.728 0.259 3.577 1.00 98.56 205 GLU A C 1
ATOM 1542 O O . GLU A 1 205 ? -19.613 1.474 3.723 1.00 98.56 205 GLU A O 1
ATOM 1547 N N . ALA A 1 206 ? -18.781 -0.590 3.989 1.00 98.50 206 ALA A N 1
ATOM 1548 C CA . ALA A 1 206 ? -17.532 -0.140 4.597 1.00 98.50 206 ALA A CA 1
ATOM 1549 C C . ALA A 1 206 ? -16.673 0.645 3.592 1.00 98.50 206 ALA A C 1
ATOM 1551 O O . ALA A 1 206 ? -16.153 1.710 3.930 1.00 98.50 206 ALA A O 1
ATOM 1552 N N . ALA A 1 207 ? -16.589 0.186 2.339 1.00 98.06 207 ALA A N 1
ATOM 1553 C CA . ALA A 1 207 ? -15.901 0.916 1.276 1.00 98.06 207 ALA A CA 1
ATOM 1554 C C . ALA A 1 207 ? -16.523 2.308 1.042 1.00 98.06 207 ALA A C 1
ATOM 1556 O O . ALA A 1 207 ? -15.802 3.307 0.996 1.00 98.06 207 ALA A O 1
ATOM 1557 N N . ARG A 1 208 ? -17.859 2.400 0.969 1.00 98.06 208 ARG A N 1
ATOM 1558 C CA . ARG A 1 208 ? -18.590 3.675 0.831 1.00 98.06 208 ARG A CA 1
ATOM 1559 C C . ARG A 1 208 ? -18.375 4.598 2.027 1.00 98.06 208 ARG A C 1
ATOM 1561 O O . ARG A 1 208 ? -18.110 5.783 1.834 1.00 98.06 208 ARG A O 1
ATOM 1568 N N . TYR A 1 209 ? -18.444 4.060 3.243 1.00 98.38 209 TYR A N 1
ATOM 1569 C CA . TYR A 1 209 ? -18.191 4.803 4.477 1.00 98.38 209 TYR A CA 1
ATOM 1570 C C . TYR A 1 209 ? -16.795 5.446 4.476 1.00 98.38 209 TYR A C 1
ATOM 1572 O O . TYR A 1 209 ? -16.658 6.647 4.716 1.00 98.38 209 TYR A O 1
ATOM 1580 N N . LEU A 1 210 ? -15.758 4.677 4.136 1.00 98.38 210 LEU A N 1
ATOM 1581 C CA . LEU A 1 210 ? -14.375 5.161 4.089 1.00 98.38 210 LEU A CA 1
ATOM 1582 C C . LEU A 1 210 ? -14.153 6.170 2.955 1.00 98.38 210 LEU A C 1
ATOM 1584 O O . LEU A 1 210 ? -13.504 7.199 3.163 1.00 98.38 210 LEU A O 1
ATOM 1588 N N . ALA A 1 211 ? -14.744 5.929 1.781 1.00 96.69 211 ALA A N 1
ATOM 1589 C CA . ALA A 1 211 ? -14.708 6.872 0.667 1.00 96.69 211 ALA A CA 1
ATOM 1590 C C . ALA A 1 211 ? -15.351 8.219 1.045 1.00 96.69 211 ALA A C 1
ATOM 1592 O O . ALA A 1 211 ? -14.762 9.271 0.796 1.00 96.69 211 ALA A O 1
ATOM 1593 N N . ALA A 1 212 ? -16.500 8.203 1.731 1.00 96.75 212 ALA A N 1
ATOM 1594 C CA . ALA A 1 212 ? -17.169 9.412 2.218 1.00 96.75 212 ALA A CA 1
ATOM 1595 C C . ALA A 1 212 ? -16.331 10.181 3.257 1.00 96.75 212 ALA A C 1
ATOM 1597 O O . ALA A 1 212 ? -16.380 11.412 3.315 1.00 96.75 212 ALA A O 1
ATOM 1598 N N . LYS A 1 213 ? -15.508 9.477 4.047 1.00 97.50 213 LYS A N 1
ATOM 1599 C CA . LYS A 1 213 ? -14.534 10.087 4.971 1.00 97.50 213 LYS A CA 1
ATOM 1600 C C . LYS A 1 213 ? -13.307 10.672 4.270 1.00 97.50 213 LYS A C 1
ATOM 1602 O O . LYS A 1 213 ? -12.537 11.378 4.919 1.00 97.50 213 LYS A O 1
ATOM 1607 N N . ASN A 1 214 ? -13.145 10.444 2.966 1.00 96.94 214 ASN A N 1
ATOM 1608 C CA . ASN A 1 214 ? -12.005 10.903 2.173 1.00 96.94 214 ASN A CA 1
ATOM 1609 C C . ASN A 1 214 ? -10.661 10.399 2.720 1.00 96.94 214 ASN A C 1
ATOM 1611 O O . ASN A 1 214 ? -9.692 11.157 2.807 1.00 96.94 214 ASN A O 1
ATOM 1615 N N . VAL A 1 215 ? -10.616 9.127 3.119 1.00 98.25 215 VAL A N 1
ATOM 1616 C CA . VAL A 1 215 ? -9.354 8.457 3.462 1.00 98.25 215 VAL A CA 1
ATOM 1617 C C . VAL A 1 215 ? -8.438 8.425 2.241 1.00 98.25 215 VAL A C 1
ATOM 1619 O O . VAL A 1 215 ? -8.917 8.332 1.111 1.00 98.25 215 VAL A O 1
ATOM 1622 N N . SER A 1 216 ? -7.129 8.530 2.456 1.00 97.25 216 SER A N 1
ATOM 1623 C CA . SER A 1 216 ? -6.154 8.611 1.364 1.00 97.25 216 SER A CA 1
ATOM 1624 C C . SER A 1 216 ? -5.839 7.251 0.750 1.00 97.25 216 SER A C 1
ATOM 1626 O O . SER A 1 216 ? -5.615 7.170 -0.455 1.00 97.25 216 SER A O 1
ATOM 1628 N N . MET A 1 217 ? -5.837 6.195 1.567 1.00 96.25 217 MET A N 1
ATOM 1629 C CA . MET A 1 217 ? -5.525 4.829 1.153 1.00 96.25 217 MET A CA 1
ATOM 1630 C C . MET A 1 217 ? -6.100 3.796 2.119 1.00 96.25 217 MET A C 1
ATOM 1632 O O . MET A 1 217 ? -6.296 4.076 3.307 1.00 96.25 217 MET A O 1
ATOM 1636 N N . LEU A 1 218 ? -6.324 2.596 1.591 1.00 97.81 218 LEU A N 1
ATOM 1637 C CA . LEU A 1 218 ? -6.683 1.400 2.343 1.00 97.81 218 LEU A CA 1
ATOM 1638 C C . LEU A 1 218 ? -5.534 0.398 2.242 1.00 97.81 218 LEU A C 1
ATOM 1640 O O . LEU A 1 218 ? -4.937 0.251 1.179 1.00 97.81 218 LEU A O 1
ATOM 1644 N N . ILE A 1 219 ? -5.223 -0.266 3.347 1.00 98.06 219 ILE A N 1
ATOM 1645 C CA . ILE A 1 219 ? -4.149 -1.256 3.461 1.00 98.06 219 ILE A CA 1
ATOM 1646 C C . ILE A 1 219 ? -4.733 -2.464 4.196 1.00 98.06 219 ILE A C 1
ATOM 1648 O O . ILE A 1 219 ? -5.502 -2.278 5.137 1.00 98.06 219 ILE A O 1
ATOM 1652 N N . ALA A 1 220 ? -4.383 -3.682 3.795 1.00 97.94 220 ALA A N 1
ATOM 1653 C CA . ALA A 1 220 ? -4.808 -4.913 4.460 1.00 97.94 220 ALA A CA 1
ATOM 1654 C C . ALA A 1 220 ? -3.677 -5.951 4.459 1.00 97.94 220 ALA A C 1
ATOM 1656 O O . ALA A 1 220 ? -2.748 -5.862 3.659 1.00 97.94 220 ALA A O 1
ATOM 1657 N N . ASP A 1 221 ? -3.758 -6.923 5.364 1.00 97.56 221 ASP A N 1
ATOM 1658 C CA . ASP A 1 221 ? -2.819 -8.040 5.512 1.00 97.56 221 ASP A CA 1
ATOM 1659 C C . ASP A 1 221 ? -3.305 -9.333 4.824 1.00 97.56 221 ASP A C 1
ATOM 1661 O O . ASP A 1 221 ? -3.084 -10.428 5.345 1.00 97.56 221 AS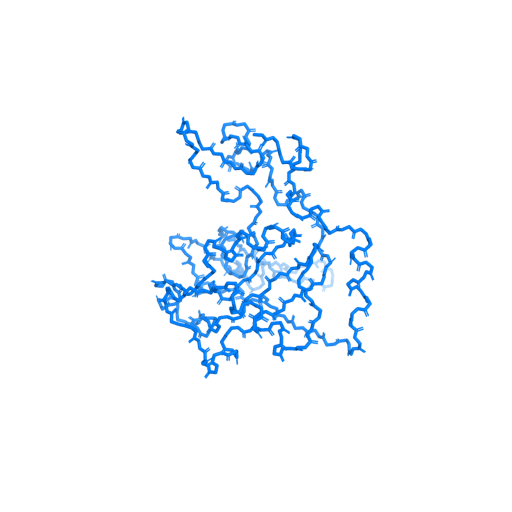P A O 1
ATOM 1665 N N . THR A 1 222 ? -3.990 -9.191 3.686 1.00 94.50 222 THR A N 1
ATOM 1666 C CA . THR A 1 222 ? -4.691 -10.255 2.943 1.00 94.50 222 THR A CA 1
ATOM 1667 C C . THR A 1 222 ? -4.108 -10.542 1.573 1.00 94.50 222 THR A C 1
ATOM 1669 O O . THR A 1 222 ? -3.322 -9.709 1.067 1.00 94.50 222 THR A O 1
#